Protein 9Q5E (pdb70)

Organism: Streptococcus gordonii (strain Challis / ATCC 35105 / BCRC 15272 / CH1 / DL1 / V288) (NCBI:txid467705)

Secondary structure (DSSP, 8-state):
-TTS-EEE--EEEEETT-EEEEEEEEE-TTS---EEEEE-STT-TT----SSTT-EEEESSTT-TTSS-SSS-EEEEEEEE--TT---STT-EEEEEEEEE-TT--BPPP---GGGBTTTEEEEEEE-GGGG--------EEES-TT---HHHHHHHHHHHHHH-TTS-TT-EEEE-TT--EEEE-TTS-EEEE-GGGTEEE---

Structure (mmCIF, N/CA/C/O backbone):
data_9Q5E
#
_entry.id   9Q5E
#
_cell.length_a   45.302
_cell.length_b   57.567
_cell.length_c   75.685
_cell.angle_alpha   90.000
_cell.angle_beta   90.000
_cell.angle_gamma   90.000
#
_symmetry.space_group_name_H-M   'P 21 21 21'
#
loop_
_entity.id
_entity.type
_entity.pdbx_description
1 polymer 'Streptococcal hemagglutinin'
2 branched 'N-acetyl-alpha-neuraminic acid-(2-3)-methyl beta-D-galactopyranoside'
3 non-polymer 'CALCIUM ION'
4 non-polymer 'SODIUM ION'
5 water water
#
loop_
_atom_site.group_PDB
_atom_site.id
_atom_site.type_symbol
_atom_site.label_atom_id
_atom_site.label_alt_id
_atom_site.label_comp_id
_atom_site.label_asym_id
_atom_site.label_entity_id
_atom_site.label_seq_id
_atom_site.pdbx_PDB_ins_code
_atom_site.Cartn_x
_atom_site.Cartn_y
_atom_site.Cartn_z
_atom_site.occupancy
_atom_site.B_iso_or_equiv
_atom_site.auth_seq_id
_atom_site.auth_comp_id
_atom_site.auth_asym_id
_atom_site.auth_atom_id
_atom_site.pdbx_PDB_model_num
ATOM 1 N N . ASP A 1 1 ? 9.04500 -3.08400 6.31900 1.000 49.66000 245 ASP A N 1
ATOM 2 C CA . ASP A 1 1 ? 9.42600 -3.51600 4.97800 1.000 47.53000 245 ASP A CA 1
ATOM 3 C C . ASP A 1 1 ? 9.83600 -4.98600 5.01300 1.000 47.34000 245 ASP A C 1
ATOM 4 O O . ASP A 1 1 ? 10.93200 -5.32000 5.46600 1.000 52.76000 245 ASP A O 1
ATOM 12 N N . THR A 1 2 ? 8.94400 -5.86500 4.54600 1.000 43.33000 246 THR A N 1
ATOM 13 C CA . THR A 1 2 ? 9.23100 -7.29600 4.50500 1.000 39.93000 246 THR A CA 1
ATOM 14 C C . THR A 1 2 ? 10.22200 -7.67000 3.40900 1.000 46.46000 246 THR A C 1
ATOM 15 O O . THR A 1 2 ? 10.66900 -8.82200 3.37100 1.000 43.45000 246 THR A O 1
ATOM 26 N N . GLU A 1 3 ? 10.57600 -6.73900 2.52800 1.000 40.83000 247 GLU A N 1
ATOM 27 C CA . GLU A 1 3 ? 11.70900 -6.93100 1.63700 1.000 28.68000 247 GLU A CA 1
ATOM 28 C C . GLU A 1 3 ? 13.01300 -6.49500 2.28700 1.000 20.96000 247 GLU A C 1
ATOM 29 O O . GLU A 1 3 ? 14.08400 -6.74000 1.72800 1.000 20.22000 247 GLU A O 1
ATOM 33 N N . ALA A 1 4 ? 12.94500 -5.85400 3.45100 1.000 21.76050 248 ALA A N 1
ATOM 34 C CA . ALA A 1 4 ? 14.13400 -5.55200 4.23000 1.000 20.45245 248 ALA A CA 1
ATOM 35 C C . ALA A 1 4 ? 14.39700 -6.69900 5.18600 1.000 18.80489 248 ALA A C 1
ATOM 36 O O . ALA A 1 4 ? 13.51500 -7.52500 5.44100 1.000 19.50234 248 ALA A O 1
ATOM 43 N N . PRO A 1 5 ? 15.60400 -6.79500 5.73100 1.000 18.78120 249 PRO A N 1
ATOM 44 C CA . PRO A 1 5 ? 15.86700 -7.85400 6.71000 1.000 17.31260 249 PRO A CA 1
ATOM 45 C C . PRO A 1 5 ? 14.95500 -7.73500 7.92200 1.000 17.11521 249 PRO A C 1
ATOM 46 O O . PRO A 1 5 ? 14.65400 -6.63500 8.40000 1.000 18.38115 249 PRO A O 1
ATOM 57 N N . GLN A 1 6 ? 14.52200 -8.89200 8.41200 1.000 15.17287 250 GLN A N 1
ATOM 58 C CA . GLN A 1 6 ? 13.62900 -8.99900 9.55600 1.000 15.27552 250 GLN A CA 1
ATOM 59 C C . GLN A 1 6 ? 14.42500 -9.44200 10.77100 1.000 14.05432 250 GLN A C 1
ATOM 60 O O . GLN A 1 6 ? 15.31100 -10.29300 10.66200 1.000 14.71229 250 GLN A O 1
ATOM 74 N N . VAL A 1 7 ? 14.08600 -8.88700 11.93000 1.000 14.03589 251 VAL A N 1
ATOM 75 C CA . VAL A 1 7 ? 14.87900 -9.05500 13.13800 1.000 12.19883 251 VAL A CA 1
ATOM 76 C C . VAL A 1 7 ? 14.00900 -9.62200 14.24700 1.000 13.09104 251 VAL A C 1
ATOM 77 O O . VAL A 1 7 ? 12.87200 -9.18300 14.44400 1.000 14.40699 251 VAL A O 1
ATOM 90 N N . LYS A 1 8 ? 14.56400 -10.57500 14.99400 1.000 13.64900 252 LYS A N 1
ATOM 91 C CA . LYS A 1 8 ? 13.97000 -11.09100 16.21900 1.000 16.00455 252 LYS A CA 1
ATOM 92 C C . LYS A 1 8 ? 14.97800 -10.85100 17.33200 1.000 14.08327 252 LYS A C 1
ATOM 93 O O . LYS A 1 8 ? 16.07800 -11.41300 17.30600 1.000 15.05444 252 LYS A O 1
ATOM 112 N N . SER A 1 9 ? 14.60900 -10.01200 18.29900 1.000 14.13591 253 SER A N 1
ATOM 113 C CA . SER A 1 9 ? 15.49100 -9.70900 19.42300 1.000 14.39909 253 SER A CA 1
ATOM 114 C C . SER A 1 9 ? 14.90800 -10.31000 20.69500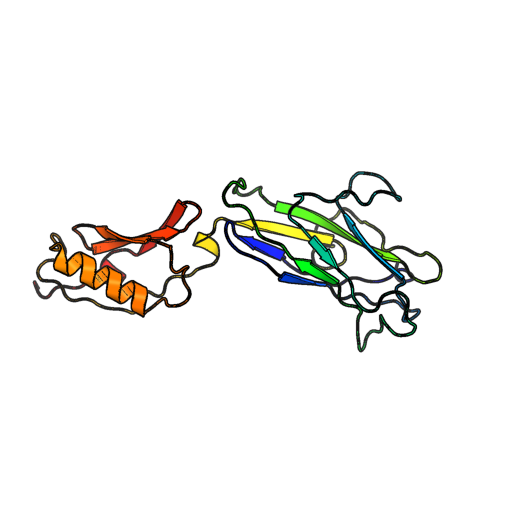 1.000 18.28903 253 SER A C 1
ATOM 115 O O . SER A 1 9 ? 14.65100 -11.51300 20.75100 1.000 21.56311 253 SER A O 1
ATOM 123 N N . GLY A 1 10 ? 14.68100 -9.50200 21.71700 1.000 14.40962 254 GLY A N 1
ATOM 124 C CA . GLY A 1 10 ? 14.18600 -10.04600 22.96200 1.000 15.67293 254 GLY A CA 1
ATOM 125 C C . GLY A 1 10 ? 14.09700 -8.96500 24.01000 1.000 15.43080 254 GLY A C 1
ATOM 126 O O . GLY A 1 10 ? 14.17900 -7.77800 23.70300 1.000 16.64936 254 GLY A O 1
ATOM 130 N N . ASP A 1 11 ? 13.93100 -9.40300 25.25800 1.000 16.34406 255 ASP A N 1
ATOM 131 C CA . ASP A 1 11 ? 13.82000 -8.53700 26.43000 1.000 16.74411 255 ASP A CA 1
ATOM 132 C C . ASP A 1 11 ? 15.19200 -8.54000 27.09000 1.000 15.95718 255 ASP A C 1
ATOM 133 O O . ASP A 1 11 ? 15.51400 -9.43900 27.86500 1.000 17.85214 255 ASP A O 1
ATOM 142 N N . TYR A 1 12 ? 16.01000 -7.53800 26.77800 1.000 14.24381 256 TYR A N 1
ATOM 143 C CA . TYR A 1 12 ? 17.43000 -7.58500 27.12000 1.000 14.97285 256 TYR A CA 1
ATOM 144 C C . TYR A 1 12 ? 17.68600 -6.89500 28.45800 1.000 14.33593 256 TYR A C 1
ATOM 145 O O . TYR A 1 12 ? 18.07500 -5.72700 28.54300 1.000 14.89389 256 TYR A O 1
ATOM 163 N N . VAL A 1 13 ? 17.48300 -7.65900 29.52400 1.000 14.92284 257 VAL A N 1
ATOM 164 C CA . VAL A 1 13 ? 17.69700 -7.18700 30.88600 1.000 14.64386 257 VAL A CA 1
ATOM 165 C C . VAL A 1 13 ? 19.16200 -7.37600 31.25300 1.000 14.27803 257 VAL A C 1
ATOM 166 O O . VAL A 1 13 ? 19.74600 -8.43500 31.00600 1.000 15.38606 257 VAL A O 1
ATOM 179 N N . VAL A 1 14 ? 19.75500 -6.34100 31.84100 1.000 13.56215 258 VAL A N 1
ATOM 180 C CA . VAL A 1 14 ? 21.15300 -6.34100 32.24000 1.000 13.84113 258 VAL A CA 1
ATOM 181 C C . VAL A 1 14 ? 21.22400 -5.79900 33.66300 1.000 13.67006 258 VAL A C 1
ATOM 182 O O . VAL A 1 14 ? 20.27900 -5.18900 34.17000 1.000 13.95957 258 VAL A O 1
ATOM 195 N N . TYR A 1 15 ? 22.36200 -6.02900 34.31500 1.000 13.89114 259 TYR A N 1
ATOM 196 C CA . TYR A 1 15 ? 22.47000 -5.80800 35.74900 1.000 14.26224 259 TYR A CA 1
ATOM 197 C C . TYR A 1 15 ? 23.79900 -5.15200 36.07600 1.000 14.39120 259 TYR A C 1
ATOM 198 O O . TYR A 1 15 ? 24.84500 -5.57100 35.57100 1.000 14.42805 259 TYR A O 1
ATOM 216 N N . ARG A 1 16 ? 23.75600 -4.14200 36.94600 1.000 15.58345 260 ARG A N 1
ATOM 217 C CA . ARG A 1 16 ? 24.98200 -3.47200 37.34600 1.000 15.77294 260 ARG A CA 1
ATOM 218 C C . ARG A 1 16 ? 25.99000 -4.47100 37.89200 1.000 15.55450 260 ARG A C 1
ATOM 219 O O . ARG A 1 16 ? 25.64600 -5.38400 38.65000 1.000 16.57830 260 ARG A O 1
ATOM 240 N N . GLY A 1 17 ? 27.25100 -4.27200 37.51500 1.000 15.67293 261 GLY A N 1
ATOM 241 C CA . GLY A 1 17 ? 28.32600 -5.12600 37.97400 1.000 16.06772 261 GLY A CA 1
ATOM 242 C C . GLY A 1 17 ? 28.41100 -6.46400 37.28700 1.000 15.44659 261 GLY A C 1
ATOM 243 O O . GLY A 1 17 ? 29.21200 -7.30600 37.70400 1.000 17.02836 261 GLY A O 1
ATOM 247 N N . GLU A 1 18 ? 27.61700 -6.68800 36.24700 1.000 15.66504 262 GLU A N 1
ATOM 248 C CA . GLU A 1 18 ? 27.54000 -7.98700 35.60300 1.000 15.85453 262 GLU A CA 1
ATOM 249 C C . GLU A 1 18 ? 27.71000 -7.84700 34.09700 1.000 15.33605 262 GLU A C 1
ATOM 250 O O . GLU A 1 18 ? 27.30000 -6.85000 33.49200 1.000 15.68346 262 GLU A O 1
ATOM 262 N N A SER A 1 19 ? 28.33700 -8.85100 33.49800 0.799 17.15995 263 SER A N 1
ATOM 263 N N B SER A 1 19 ? 28.31900 -8.86800 33.50200 0.201 15.94139 263 SER A N 1
ATOM 264 C CA A SER A 1 19 ? 28.37000 -8.94200 32.05000 0.799 16.26511 263 SER A CA 1
ATOM 265 C CA B SER A 1 19 ? 28.37800 -8.98800 32.05600 0.201 15.92823 263 SER A CA 1
ATOM 266 C C A SER A 1 19 ? 27.03500 -9.46900 31.53800 0.799 15.46501 263 SER A C 1
ATOM 267 C C B SER A 1 19 ? 27.04100 -9.49400 31.53200 0.201 15.82821 263 SER A C 1
ATOM 268 O O A SER A 1 19 ? 26.29500 -10.16100 32.24200 0.799 17.70739 263 SER A O 1
ATOM 269 O O B SER A 1 19 ? 26.30200 -10.19800 32.22800 0.201 16.62831 263 SER A O 1
ATOM 284 N N . PHE A 1 20 ? 26.73400 -9.13600 30.28900 1.000 15.44659 264 PHE A N 1
ATOM 285 C CA . PHE A 1 20 ? 25.53800 -9.62800 29.63500 1.000 14.43857 264 PHE A CA 1
ATOM 286 C C . PHE A 1 20 ? 25.88200 -10.03600 28.21600 1.000 14.08064 264 PHE A C 1
ATOM 287 O O . PHE A 1 20 ? 26.86100 -9.57300 27.62600 1.000 14.37278 264 PHE A O 1
ATOM 304 N N . GLU A 1 21 ? 25.05000 -10.91700 27.67600 1.000 14.42278 265 GLU A N 1
ATOM 305 C CA . GLU A 1 21 ? 25.19200 -11.35300 26.29600 1.000 14.33593 265 GLU A CA 1
ATOM 306 C C . GLU A 1 21 ? 23.84200 -11.84700 25.82000 1.000 13.81745 265 GLU A C 1
ATOM 307 O O . GLU A 1 21 ? 23.26000 -12.76000 26.42100 1.000 15.00180 265 GLU A O 1
ATOM 319 N N . TYR A 1 22 ? 23.36700 -11.25900 24.73300 1.000 13.57531 266 TYR A N 1
ATOM 320 C CA . TYR A 1 22 ? 22.15900 -11.68200 24.05900 1.000 13.56215 266 TYR A CA 1
ATOM 321 C C . TYR A 1 22 ? 22.46500 -11.79300 22.57700 1.000 13.04104 266 TYR A C 1
ATOM 322 O O . TYR A 1 22 ? 23.44300 -11.22800 22.08600 1.000 15.32815 266 TYR A O 1
ATOM 340 N N . TYR A 1 23 ? 21.61700 -12.53000 21.87000 1.000 13.29633 267 TYR A N 1
ATOM 341 C CA . TYR A 1 23 ? 21.70400 -12.65100 20.42500 1.000 14.91495 267 TYR A CA 1
ATOM 342 C C . TYR A 1 23 ? 20.37100 -12.26900 19.80800 1.000 16.64936 267 TYR A C 1
ATOM 343 O O . TYR A 1 23 ? 19.30600 -12.60700 20.33000 1.000 23.36596 267 TYR A O 1
ATOM 361 N N . ALA A 1 24 ? 20.43700 -11.52400 18.72000 1.000 13.11736 268 ALA A N 1
ATOM 362 C CA . ALA A 1 24 ? 19.28900 -11.27900 17.86300 1.000 13.28054 268 ALA A CA 1
ATOM 363 C C . ALA A 1 24 ? 19.46300 -12.09200 16.58700 1.000 13.80955 268 ALA A C 1
ATOM 364 O O . ALA A 1 24 ? 20.58500 -12.34400 16.15100 1.000 16.42829 268 ALA A O 1
ATOM 371 N N . GLU A 1 25 ? 18.34500 -12.51400 16.00600 1.000 13.67269 269 GLU A N 1
ATOM 372 C CA A GLU A 1 25 ? 18.33600 -13.30500 14.78500 0.453 12.98050 269 GLU A CA 1
ATOM 373 C CA B GLU A 1 25 ? 18.33100 -13.30700 14.78700 0.547 14.05958 269 GLU A CA 1
ATOM 374 C C . GLU A 1 25 ? 17.78200 -12.46700 13.64400 1.000 13.29107 269 GLU A C 1
ATOM 375 O O . GLU A 1 25 ? 16.76500 -11.78700 13.79800 1.000 15.24393 269 GLU A O 1
ATOM 397 N N . ILE A 1 26 ? 18.44000 -12.53800 12.49200 1.000 13.35950 270 ILE A N 1
ATOM 398 C CA . ILE A 1 26 ? 18.10500 -11.70500 11.34900 1.000 13.52531 270 ILE A CA 1
ATOM 399 C C . ILE A 1 26 ? 17.96600 -12.59500 10.12500 1.000 13.33318 270 ILE A C 1
ATOM 400 O O . ILE A 1 26 ? 18.83500 -13.43100 9.85600 1.000 13.02525 270 ILE A O 1
ATOM 416 N N . THR A 1 27 ? 16.88000 -12.40700 9.38500 1.000 13.29370 271 THR A N 1
ATOM 417 C CA . THR A 1 27 ? 16.65100 -13.11400 8.14000 1.000 14.23592 271 THR A CA 1
ATOM 418 C C . THR A 1 27 ? 16.33100 -12.11000 7.04600 1.000 14.58070 271 THR A C 1
ATOM 419 O O . THR A 1 27 ? 15.90500 -10.98700 7.31100 1.000 16.49935 271 THR A O 1
ATOM 430 N N . ASP A 1 28 ? 16.54500 -12.52400 5.80600 1.000 14.42541 272 ASP A N 1
ATOM 431 C CA . ASP A 1 28 ? 16.12500 -11.72000 4.67400 1.000 15.89138 272 ASP A CA 1
ATOM 432 C C . ASP A 1 28 ? 15.63700 -12.63700 3.56800 1.000 16.60199 272 ASP A C 1
ATOM 433 O O . ASP A 1 28 ? 16.13500 -13.75400 3.40100 1.000 16.04403 272 ASP A O 1
ATOM 442 N N . ASN A 1 29 ? 14.67200 -12.14100 2.78900 1.000 17.22575 273 ASN A N 1
ATOM 443 C CA . ASN A 1 29 ? 14.13700 -12.94600 1.69700 1.000 18.57854 273 ASN A CA 1
ATOM 444 C C . ASN A 1 29 ? 15.18800 -13.23900 0.63600 1.000 17.97321 273 ASN A C 1
ATOM 445 O O . ASN A 1 29 ? 15.04700 -14.22200 -0.09700 1.000 19.88133 273 ASN A O 1
ATOM 453 N N . SER A 1 30 ? 16.23400 -12.41200 0.53500 1.000 18.64171 274 SER A N 1
ATOM 454 C CA . SER A 1 30 ? 17.33700 -12.67800 -0.38000 1.000 20.10504 274 SER A CA 1
ATOM 455 C C . SER A 1 30 ? 18.29700 -13.72400 0.16200 1.000 18.60486 274 SER A C 1
ATOM 456 O O . SER A 1 30 ? 19.16500 -14.19700 -0.58300 1.000 19.66025 274 SER A O 1
ATOM 464 N N . GLY A 1 31 ? 18.15000 -14.08900 1.43400 1.000 16.75727 275 GLY A N 1
ATOM 465 C CA . GLY A 1 31 ? 19.06700 -14.97300 2.11200 1.000 16.07035 275 GLY A CA 1
ATOM 466 C C . GLY A 1 31 ? 20.35800 -14.33400 2.57000 1.000 17.40735 275 GLY A C 1
ATOM 467 O O . GLY A 1 31 ? 21.19900 -15.03500 3.14700 1.000 18.03637 275 GLY A O 1
ATOM 471 N N . GLN A 1 32 ? 20.54400 -13.03300 2.35200 1.000 18.67329 276 GLN A N 1
ATOM 472 C CA . GLN A 1 32 ? 21.82900 -12.40600 2.61200 1.000 19.27336 276 GLN A CA 1
ATOM 473 C C . GLN A 1 32 ? 21.66600 -11.06200 3.30600 1.000 18.64960 276 GLN A C 1
ATOM 474 O O . GLN A 1 32 ? 20.82000 -10.24900 2.92300 1.000 19.32600 276 GLN A O 1
ATOM 488 N N . VAL A 1 33 ? 22.50200 -10.83200 4.31700 1.000 18.71540 277 VAL A N 1
ATOM 489 C CA . VAL A 1 33 ? 22.58700 -9.55300 5.01000 1.000 18.37589 277 VAL A CA 1
ATOM 490 C C . VAL A 1 33 ? 24.03600 -9.09500 4.98000 1.000 19.66025 277 VAL A C 1
ATOM 491 O O . VAL A 1 3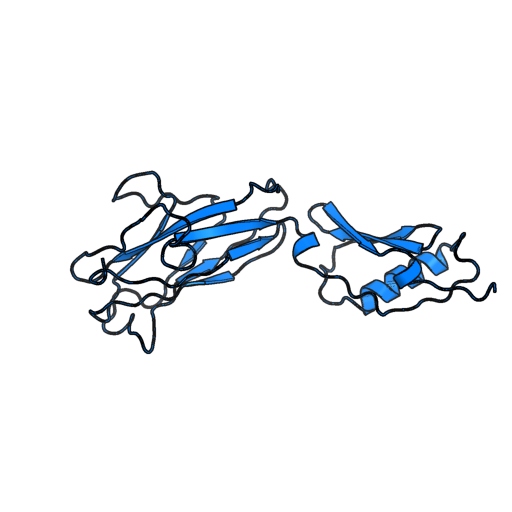3 ? 24.94600 -9.87300 5.29500 1.000 20.90251 277 VAL A O 1
ATOM 504 N N . ASN A 1 34 ? 24.25100 -7.84100 4.58900 1.000 20.90514 278 ASN A N 1
ATOM 505 C CA . ASN A 1 34 ? 25.59700 -7.31400 4.43100 1.000 23.15804 278 ASN A CA 1
ATOM 506 C C . ASN A 1 34 ? 26.07200 -6.46700 5.60000 1.000 23.36333 278 ASN A C 1
ATOM 507 O O . ASN A 1 34 ? 27.28300 -6.29700 5.75600 1.000 25.58201 278 ASN A O 1
ATOM 518 N N . ARG A 1 35 ? 25.16400 -5.92200 6.40700 1.000 22.75273 279 ARG A N 1
ATOM 519 C CA . ARG A 1 35 ? 25.53800 -4.96200 7.43200 1.000 22.21845 279 ARG A CA 1
ATOM 520 C C . ARG A 1 35 ? 24.46300 -4.97200 8.50200 1.000 20.23664 279 ARG A C 1
ATOM 521 O O . ARG A 1 35 ? 23.28200 -5.13000 8.19300 1.000 20.04188 279 ARG A O 1
ATOM 542 N N . VAL A 1 36 ? 24.88300 -4.81100 9.75300 1.000 17.76792 280 VAL A N 1
ATOM 543 C CA . VAL A 1 36 ? 23.97500 -4.68500 10.88700 1.000 15.90717 280 VAL A CA 1
ATOM 544 C C . VAL A 1 36 ? 24.48200 -3.55500 11.76800 1.000 17.49157 280 VAL A C 1
ATOM 545 O O . VAL A 1 36 ? 25.66000 -3.53500 12.14200 1.000 18.66803 280 VAL A O 1
ATOM 558 N N . VAL A 1 37 ? 23.59600 -2.61400 12.09100 1.000 16.35459 281 VAL A N 1
ATOM 559 C CA . VAL A 1 37 ? 23.86600 -1.51100 13.00200 1.000 16.10193 281 VAL A CA 1
ATOM 560 C C . VAL A 1 37 ? 22.84300 -1.56900 14.12500 1.000 14.74124 281 VAL A C 1
ATOM 561 O O . VAL A 1 37 ? 21.66400 -1.84900 13.88800 1.000 17.41788 281 VAL A O 1
ATOM 574 N N . ILE A 1 38 ? 23.29500 -1.32200 15.34700 1.000 14.15696 282 ILE A N 1
ATOM 575 C CA . ILE A 1 38 ? 22.40900 -1.14200 16.49100 1.000 12.84365 282 ILE A CA 1
ATOM 576 C C . ILE A 1 38 ? 22.56000 0.30000 16.94900 1.000 13.28054 282 ILE A C 1
ATOM 577 O O . ILE A 1 38 ? 23.68500 0.79200 17.10700 1.000 14.90705 282 ILE A O 1
ATOM 593 N N . ARG A 1 39 ? 21.43700 0.99300 17.12600 1.000 13.22790 283 ARG A N 1
ATOM 594 C CA . ARG A 1 39 ? 21.50700 2.43800 17.25700 1.000 13.83850 283 ARG A CA 1
ATOM 595 C C . ARG A 1 39 ? 20.36800 3.00300 18.08800 1.000 13.09631 283 ARG A C 1
ATOM 596 O O . ARG A 1 39 ? 19.29900 2.40400 18.22700 1.000 13.27001 283 ARG A O 1
ATOM 617 N N . ASN A 1 40 ? 20.62200 4.19700 18.61700 1.000 12.57256 284 ASN A N 1
ATOM 618 C CA . ASN A 1 40 ? 19.56400 5.02700 19.15600 1.000 14.05958 284 ASN A CA 1
ATOM 619 C C . ASN A 1 40 ? 18.67600 5.51600 18.00700 1.000 15.06496 284 ASN A C 1
ATOM 620 O O . ASN A 1 40 ? 19.10200 5.59800 16.85000 1.000 16.40723 284 ASN A O 1
ATOM 631 N N . VAL A 1 41 ? 17.43100 5.86600 18.33500 1.000 15.90191 285 VAL A N 1
ATOM 632 C CA . VAL A 1 41 ? 16.49500 6.29700 17.29800 1.000 16.97309 285 VAL A CA 1
ATOM 633 C C . VAL A 1 41 ? 16.94900 7.59400 16.63400 1.000 17.85214 285 VAL A C 1
ATOM 634 O O . VAL A 1 41 ? 16.73500 7.79800 15.43400 1.000 19.92871 285 VAL A O 1
ATOM 647 N N A GLU A 1 42 ? 17.57300 8.49300 17.38200 0.439 19.01281 286 GLU A N 1
ATOM 648 N N B GLU A 1 42 ? 17.56400 8.48600 17.40400 0.561 17.11521 286 GLU A N 1
ATOM 649 C CA A GLU A 1 42 ? 17.82200 9.82600 16.85200 0.439 21.72629 286 GLU A CA 1
ATOM 650 C CA B GLU A 1 42 ? 17.92700 9.79400 16.88600 0.561 18.99438 286 GLU A CA 1
ATOM 651 C C A GLU A 1 42 ? 19.10000 9.85700 16.01600 0.439 22.18161 286 GLU A C 1
ATOM 652 C C B GLU A 1 42 ? 19.04400 9.68100 15.85600 0.561 20.48930 286 GLU A C 1
ATOM 653 O O A GLU A 1 42 ? 20.09900 9.21600 16.35600 0.439 23.42912 286 GLU A O 1
ATOM 654 O O B GLU A 1 42 ? 19.85100 8.74700 15.87500 0.561 21.88947 286 GLU A O 1
ATOM 677 N N . GLY A 1 43 ? 19.07200 10.64000 14.93700 1.000 21.87104 287 GLY A N 1
ATOM 678 C CA . GLY A 1 43 ? 20.22800 10.77800 14.06700 1.000 27.60068 287 GLY A CA 1
ATOM 679 C C . GLY A 1 43 ? 20.00500 10.77900 12.57000 1.000 32.96448 287 GLY A C 1
ATOM 680 O O . GLY A 1 43 ? 20.77000 11.41100 11.83700 1.000 36.91232 287 GLY A O 1
ATOM 684 N N . GLY A 1 44 ? 18.99400 10.06900 12.08900 1.000 32.56706 288 GLY A N 1
ATOM 685 C CA . GLY A 1 44 ? 18.78000 9.97000 10.65700 1.000 33.44085 288 GLY A CA 1
ATOM 686 C C . GLY A 1 44 ? 19.44100 8.74400 10.05300 1.000 32.92763 288 GLY A C 1
ATOM 687 O O . GLY A 1 44 ? 20.13600 7.97000 10.71100 1.000 29.65619 288 GLY A O 1
ATOM 691 N N . ALA A 1 45 ? 19.24000 8.59100 8.74300 1.000 35.15421 289 ALA A N 1
ATOM 692 C CA . ALA A 1 45 ? 19.49700 7.30600 8.09900 1.000 34.19094 289 ALA A CA 1
ATOM 693 C C . ALA A 1 45 ? 20.94600 6.85200 8.24000 1.000 35.06473 289 ALA A C 1
ATOM 694 O O . ALA A 1 45 ? 21.20900 5.64700 8.31300 1.000 36.56491 289 ALA A O 1
ATOM 701 N N A ASN A 1 46 ? 21.89300 7.78600 8.29000 0.502 35.18843 290 ASN A N 1
ATOM 702 N N B ASN A 1 46 ? 21.89300 7.78700 8.28700 0.498 35.74376 290 ASN A N 1
ATOM 703 C CA A ASN A 1 46 ? 23.31100 7.44700 8.30800 0.502 35.55163 290 ASN A CA 1
ATOM 704 C CA B ASN A 1 46 ? 23.31000 7.44500 8.31100 0.498 36.59386 290 ASN A CA 1
ATOM 705 C C A ASN A 1 46 ? 23.87500 7.28700 9.71500 0.502 32.86710 290 ASN A C 1
ATOM 706 C C B ASN A 1 46 ? 23.86800 7.26500 9.71700 0.498 33.24609 290 ASN A C 1
ATOM 707 O O A ASN A 1 46 ? 25.04500 6.92000 9.86000 0.502 33.22767 290 ASN A O 1
ATOM 708 O O B ASN A 1 46 ? 25.02400 6.85400 9.86200 0.498 33.28031 290 ASN A O 1
ATOM 729 N N . SER A 1 47 ? 23.08000 7.53900 10.74900 1.000 29.36405 291 SER A N 1
ATOM 730 C CA . SER A 1 47 ? 23.60500 7.50300 12.10400 1.000 24.40556 291 SER A CA 1
ATOM 731 C C . SER A 1 47 ? 23.87500 6.08200 12.57900 1.000 22.60271 291 SER A C 1
ATOM 732 O O . SER A 1 47 ? 23.06900 5.16800 12.37300 1.000 23.53177 291 SER A O 1
ATOM 740 N N . THR A 1 48 ? 25.02200 5.90500 13.23600 1.000 21.42099 292 THR A N 1
ATOM 741 C CA . THR A 1 48 ? 25.31700 4.68400 13.97600 1.000 19.65236 292 THR A CA 1
ATOM 742 C C . THR A 1 48 ? 25.48200 4.96000 15.46800 1.000 18.02058 292 THR A C 1
ATOM 743 O O . THR A 1 48 ? 26.01100 4.11400 16.19400 1.000 17.86793 292 THR A O 1
ATOM 754 N N . TYR A 1 49 ? 25.05400 6.12900 15.94200 1.000 16.15457 293 TYR A N 1
ATOM 755 C CA . TYR A 1 49 ? 25.25300 6.46700 17.34300 1.000 15.70451 293 TYR A CA 1
ATOM 756 C C . TYR A 1 49 ? 24.44700 5.52400 18.22300 1.000 13.71217 293 TYR A C 1
ATOM 757 O O . TYR A 1 49 ? 23.24400 5.34500 18.01900 1.000 13.96220 293 TYR A O 1
ATOM 775 N N . LEU A 1 50 ? 25.11600 4.93900 19.21600 1.000 14.71229 294 LEU A N 1
ATOM 776 C CA . LEU A 1 50 ? 24.50200 4.02700 20.17100 1.000 13.76744 294 LEU A CA 1
ATOM 777 C C . LEU A 1 50 ? 25.03900 4.34700 21.55300 1.000 13.92799 294 LEU A C 1
ATOM 778 O O . LEU A 1 50 ? 26.25500 4.44500 21.74400 1.000 15.72557 294 LEU A O 1
ATOM 794 N N . SER A 1 51 ? 24.14100 4.49900 22.51000 1.000 13.79113 295 SER A N 1
ATOM 795 C CA . SER A 1 51 ? 24.51900 4.63500 23.90600 1.000 13.42003 295 SER A CA 1
ATOM 796 C C . SER A 1 51 ? 23.63400 3.72700 24.74300 1.000 12.27779 295 SER A C 1
ATOM 797 O O . SER A 1 51 ? 22.60200 3.24500 24.26600 1.000 14.23855 295 SER A O 1
ATOM 805 N N . PRO A 1 52 ? 24.01100 3.45600 26.00500 1.000 13.70691 296 PRO A N 1
ATOM 806 C CA . PRO A 1 52 ? 25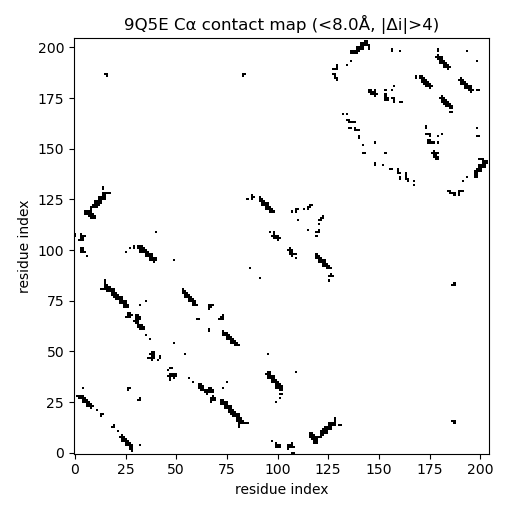.27300 3.77800 26.68000 1.000 14.23855 296 PRO A CA 1
ATOM 807 C C . PRO A 1 52 ? 26.45500 3.19200 25.94800 1.000 14.40699 296 PRO A C 1
ATOM 808 O O . PRO A 1 52 ? 26.34200 2.21000 25.21200 1.000 14.90179 296 PRO A O 1
ATOM 819 N N . ASN A 1 53 ? 27.62100 3.79500 26.13800 1.000 14.39383 297 ASN A N 1
ATOM 820 C CA . ASN A 1 53 ? 28.78700 3.39600 25.36700 1.000 16.47040 297 ASN A CA 1
ATOM 821 C C . ASN A 1 53 ? 29.25700 1.99000 25.70300 1.000 17.17048 297 ASN A C 1
ATOM 822 O O . ASN A 1 53 ? 30.01900 1.41500 24.92200 1.000 19.44444 297 ASN A O 1
ATOM 833 N N . TRP A 1 54 ? 28.79800 1.41000 26.81100 1.000 14.03589 298 TRP A N 1
ATOM 834 C CA . TRP A 1 54 ? 29.19800 0.06000 27.18000 1.000 14.37278 298 TRP A CA 1
ATOM 835 C C . TRP A 1 54 ? 28.38700 -1.01200 26.46300 1.000 15.16234 298 TRP A C 1
ATOM 836 O O . TRP A 1 54 ? 28.70900 -2.19800 26.59400 1.000 15.37290 298 TRP A O 1
ATOM 857 N N . VAL A 1 55 ? 27.37900 -0.63500 25.68000 1.000 13.85956 299 VAL A N 1
ATOM 858 C CA . VAL A 1 55 ? 26.66600 -1.60500 24.85300 1.000 14.13327 299 VAL A CA 1
ATOM 859 C C . VAL A 1 55 ? 27.48800 -1.88000 23.60200 1.000 13.85166 299 VAL A C 1
ATOM 860 O O . VAL A 1 55 ? 27.72100 -0.97900 22.78700 1.000 15.70715 299 VAL A O 1
ATOM 873 N N . LYS A 1 56 ? 27.92100 -3.12100 23.44500 1.000 13.62269 300 LYS A N 1
ATOM 874 C CA . LYS A 1 56 ? 28.70300 -3.54000 22.29700 1.000 13.52267 300 LYS A CA 1
ATOM 875 C C . LYS A 1 56 ? 27.90400 -4.52800 21.45900 1.000 13.20948 300 LYS A C 1
ATOM 876 O O . LYS A 1 56 ? 26.94100 -5.14300 21.92900 1.000 13.53847 300 LYS A O 1
ATOM 895 N N . TYR A 1 57 ? 28.33700 -4.71100 20.21600 1.000 13.99905 301 TYR A N 1
ATOM 896 C CA . TYR A 1 57 ? 27.70900 -5.71900 19.37600 1.000 14.08327 301 TYR A CA 1
ATOM 897 C C . TYR A 1 57 ? 28.64700 -6.12200 18.25200 1.000 14.28592 301 TYR A C 1
ATOM 898 O O . TYR A 1 57 ? 29.58600 -5.40300 17.90000 1.000 16.48092 301 TYR A O 1
ATOM 916 N N . SER A 1 58 ? 28.37000 -7.29100 17.69400 1.000 15.40448 302 SER A N 1
ATOM 917 C CA . SER A 1 58 ? 29.17100 -7.82700 16.61100 1.000 15.59397 302 SER A CA 1
ATOM 918 C C . SER A 1 58 ? 28.31900 -8.82800 15.85300 1.000 16.63621 302 SER A C 1
ATOM 919 O O . SER A 1 58 ? 27.42900 -9.46000 16.42700 1.000 15.96770 302 SER A O 1
ATOM 927 N N . THR A 1 59 ? 28.60500 -8.97600 14.56100 1.000 18.47853 303 THR A N 1
ATOM 928 C CA . THR A 1 59 ? 27.88800 -9.91700 13.71000 1.000 20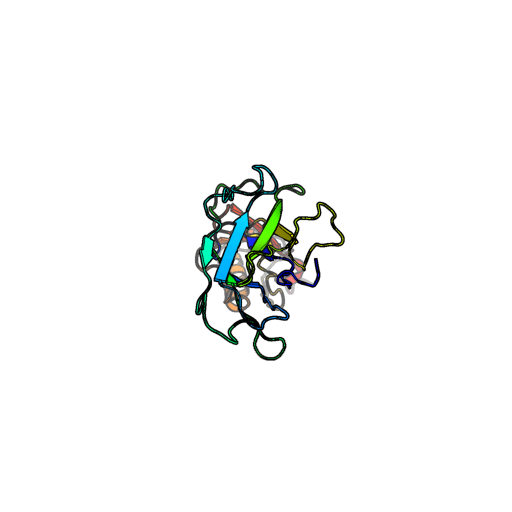.35244 303 THR A CA 1
ATOM 929 C C . THR A 1 59 ? 28.89900 -10.68400 12.87700 1.000 24.06604 303 THR A C 1
ATOM 930 O O . THR A 1 59 ? 29.60400 -10.09300 12.05700 1.000 26.18998 303 THR A O 1
ATOM 941 N N . GLU A 1 60 ? 28.97200 -11.98800 13.09600 1.000 23.22000 304 GLU A N 1
ATOM 942 C CA . GLU A 1 60 ? 29.87100 -12.81700 12.31600 1.000 37.69000 304 GLU A CA 1
ATOM 943 C C . GLU A 1 60 ? 29.20400 -13.21400 11.00600 1.000 27.77000 304 GLU A C 1
ATOM 944 O O . GLU A 1 60 ? 27.97700 -13.23000 10.88400 1.000 25.22000 304 GLU A O 1
ATOM 956 N N . ASN A 1 61 ? 30.03500 -13.51100 10.00900 1.000 26.04523 305 ASN A N 1
ATOM 957 C CA . ASN A 1 61 ? 29.57200 -14.09800 8.75400 1.000 24.67138 305 ASN A CA 1
ATOM 958 C C . ASN A 1 61 ? 28.76400 -13.10900 7.91700 1.000 25.71361 305 ASN A C 1
ATOM 959 O O . ASN A 1 61 ? 27.85900 -13.50400 7.18200 1.000 25.42936 305 ASN A O 1
ATOM 970 N N . LEU A 1 62 ? 29.08200 -11.82000 8.01600 1.000 26.67688 306 LEU A N 1
ATOM 971 C CA . LEU A 1 62 ? 28.39500 -10.81800 7.21500 1.000 25.36883 306 LEU A CA 1
ATOM 972 C C . LEU A 1 62 ? 28.77200 -10.93600 5.74000 1.000 26.75058 306 LEU A C 1
ATOM 973 O O . LEU A 1 62 ? 29.88100 -11.34600 5.38300 1.000 27.33749 306 LEU A O 1
ATOM 989 N N . GLY A 1 63 ? 27.82600 -10.56200 4.88200 1.000 27.46119 307 GLY A N 1
ATOM 990 C CA . GLY A 1 63 ? 28.10100 -10.39800 3.46700 1.000 29.34299 307 GLY A CA 1
ATOM 991 C C . GLY A 1 63 ? 28.33300 -11.67000 2.68700 1.000 28.81135 307 GLY A C 1
ATOM 992 O O . GLY A 1 63 ? 29.02500 -11.63200 1.66900 1.000 31.00898 307 GLY A O 1
ATOM 996 N N . ARG A 1 64 ? 27.77200 -12.79400 3.13000 1.000 27.32696 308 ARG A N 1
ATOM 997 C CA . ARG A 1 64 ? 27.91200 -14.07000 2.45300 1.000 30.11677 308 ARG A CA 1
ATOM 998 C C . ARG A 1 64 ? 26.54300 -14.55200 1.99200 1.000 28.70344 308 ARG A C 1
ATOM 999 O O . ARG A 1 64 ? 25.56700 -14.42700 2.74100 1.000 28.63501 308 ARG A O 1
ATOM 1020 N N . PRO A 1 65 ? 26.42700 -15.09400 0.77900 1.000 28.84293 309 PRO A N 1
ATOM 1021 C CA . PRO A 1 65 ? 25.14000 -15.65900 0.36100 1.000 28.45868 309 PRO A CA 1
ATOM 1022 C C . PRO A 1 65 ? 24.64800 -16.68800 1.36700 1.000 27.23484 309 PRO A C 1
ATOM 1023 O O . PRO A 1 65 ? 25.42900 -17.45800 1.93400 1.000 27.06640 309 PRO A O 1
ATOM 1034 N N . GLY A 1 66 ? 23.33700 -16.69400 1.58800 1.000 24.32660 310 GLY A N 1
ATOM 1035 C CA . GLY A 1 66 ? 22.74600 -17.65900 2.48800 1.000 23.22384 310 GLY A CA 1
ATOM 1036 C C . GLY A 1 66 ? 23.09300 -17.48600 3.95100 1.000 21.19728 310 GLY A C 1
ATOM 1037 O O . GLY A 1 66 ? 22.87300 -18.41200 4.73900 1.000 22.88169 310 GLY A O 1
ATOM 1041 N N . ASN A 1 67 ? 23.61400 -16.32400 4.35400 1.000 19.83396 311 ASN A N 1
ATOM 1042 C CA . ASN A 1 67 ? 23.96700 -16.12800 5.75600 1.000 18.32325 311 ASN A CA 1
ATOM 1043 C C . ASN A 1 67 ? 22.77700 -15.72100 6.61600 1.000 17.72055 311 ASN A C 1
ATOM 1044 O O . ASN A 1 67 ? 22.92600 -15.58700 7.83900 1.000 18.29167 311 ASN A O 1
ATOM 1055 N N . ALA A 1 68 ? 21.60200 -15.53000 6.02300 1.000 16.82833 312 ALA A N 1
ATOM 1056 C CA . ALA A 1 68 ? 20.47000 -14.96200 6.74200 1.000 15.53607 312 ALA A CA 1
ATOM 1057 C C . ALA A 1 68 ? 19.17200 -15.61300 6.26800 1.000 16.01245 312 ALA A C 1
ATOM 1058 O O . ALA A 1 68 ? 18.23900 -14.96000 5.81500 1.000 17.34418 312 ALA A O 1
ATOM 1065 N N . THR A 1 69 ? 19.10300 -16.93100 6.38500 1.000 19.64183 313 THR A N 1
ATOM 1066 C CA . THR A 1 69 ? 17.92900 -17.67700 5.96400 1.000 19.08387 313 THR A CA 1
ATOM 1067 C C . THR A 1 69 ? 17.05000 -18.01800 7.16100 1.000 18.16534 313 THR A C 1
ATOM 1068 O O . THR A 1 69 ? 17.47900 -17.97600 8.31400 1.000 17.79424 313 THR A O 1
ATOM 1079 N N . VAL A 1 70 ? 15.79700 -18.35600 6.86100 1.000 20.03661 314 VAL A N 1
ATOM 1080 C CA . VAL A 1 70 ? 14.86500 -18.76000 7.90900 1.000 20.96830 314 VAL A CA 1
ATOM 1081 C C . VAL A 1 70 ? 15.42600 -19.92700 8.70900 1.000 18.77067 314 VAL A C 1
ATOM 1082 O O . VAL A 1 70 ? 15.34100 -19.95000 9.94400 1.000 20.92883 314 VAL A O 1
ATOM 1095 N N A GLN A 1 71 ? 15.99800 -20.92000 8.02200 0.478 17.26523 31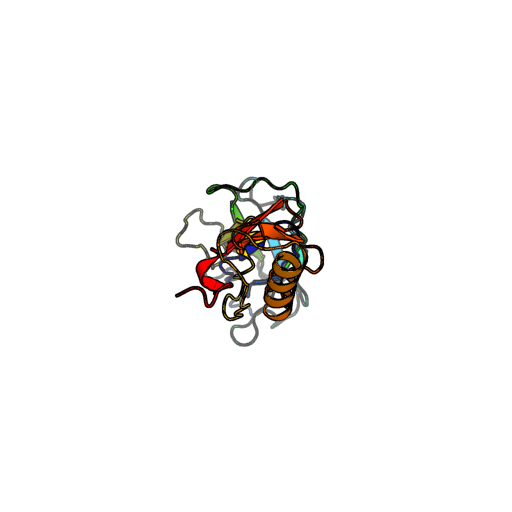5 GLN A N 1
ATOM 1096 N N B GLN A 1 71 ? 16.00900 -20.91400 8.02700 0.522 17.98110 315 GLN A N 1
ATOM 1097 C CA A GLN A 1 71 ? 16.50000 -22.10100 8.71300 0.478 17.87583 315 GLN A CA 1
ATOM 1098 C CA B GLN A 1 71 ? 16.49300 -22.10100 8.71900 0.522 19.43654 315 GLN A CA 1
ATOM 1099 C C A GLN A 1 71 ? 17.77300 -21.81800 9.49700 0.478 17.11784 315 GLN A C 1
ATOM 1100 C C B GLN A 1 71 ? 17.82400 -21.88000 9.42900 0.522 18.09164 315 GLN A C 1
ATOM 1101 O O A GLN A 1 71 ? 18.04400 -22.50700 10.48300 0.478 16.81517 315 GLN A O 1
ATOM 1102 O O B GLN A 1 71 ? 18.19500 -22.69600 10.27700 0.522 19.19441 315 GLN A O 1
ATOM 1129 N N . ASN A 1 72 ? 18.54700 -20.80800 9.10800 1.000 16.63884 316 ASN A N 1
ATOM 1130 C CA . ASN A 1 72 ? 19.80400 -20.48700 9.78300 1.000 15.29131 316 ASN A CA 1
ATOM 1131 C C . ASN A 1 72 ? 19.97900 -18.98000 9.79200 1.000 15.31499 316 ASN A C 1
ATOM 1132 O O . ASN A 1 72 ? 20.77500 -18.41700 9.03000 1.000 16.28616 316 ASN A O 1
ATOM 1143 N N . PRO A 1 73 ? 19.26200 -18.28700 10.67000 1.000 14.27540 317 PRO A N 1
ATOM 1144 C CA . PRO A 1 73 ? 19.32900 -16.82600 10.67900 1.000 14.93863 317 PRO A CA 1
ATOM 1145 C C . PRO A 1 73 ? 20.72500 -16.31900 10.99500 1.000 14.43068 317 PRO A C 1
ATOM 1146 O O . PRO A 1 73 ? 21.51300 -16.96500 11.69000 1.000 15.91243 317 PRO A O 1
ATOM 1157 N N . LEU A 1 74 ? 21.01800 -15.13400 10.47400 1.000 13.85166 318 LEU A N 1
ATOM 1158 C CA . LEU A 1 74 ? 22.18500 -14.39400 10.92000 1.000 14.28066 318 LEU A CA 1
ATOM 1159 C C . LEU A 1 74 ? 21.99900 -14.04200 12.38500 1.000 14.28592 318 LEU A C 1
ATOM 1160 O O . LEU A 1 74 ? 20.89400 -13.72100 12.82200 1.000 16.23879 318 LEU A O 1
ATOM 1176 N N . ARG A 1 75 ? 23.07400 -14.09500 13.15300 1.000 15.57555 319 ARG A N 1
ATOM 1177 C CA . ARG A 1 75 ? 22.99400 -13.78500 14.57300 1.000 17.02573 319 ARG A CA 1
ATOM 1178 C C . ARG A 1 75 ? 23.91000 -12.62300 14.92000 1.000 15.87032 319 ARG A C 1
ATOM 1179 O O . ARG A 1 75 ? 25.06800 -12.57700 14.48900 1.000 18.65224 319 ARG A O 1
ATOM 1200 N N . THR A 1 76 ? 23.37500 -11.67500 15.67400 1.000 15.15971 320 THR A N 1
ATOM 1201 C CA . THR A 1 76 ? 24.13000 -10.52600 16.15100 1.000 14.59386 320 THR A CA 1
ATOM 1202 C C . THR A 1 76 ? 24.26400 -10.63000 17.66100 1.000 13.94641 320 THR A C 1
ATOM 1203 O O . THR A 1 76 ? 23.26400 -10.75300 18.37100 1.000 14.25960 320 THR A O 1
ATOM 1214 N N . ARG A 1 77 ? 25.50000 -10.59100 18.13300 1.000 13.67006 321 ARG A N 1
ATOM 1215 C CA . ARG A 1 77 ? 25.79400 -10.61000 19.55600 1.000 12.77258 321 ARG A CA 1
ATOM 1216 C C . ARG A 1 77 ? 25.67100 -9.20400 20.12100 1.000 13.38582 321 ARG A C 1
ATOM 1217 O O . ARG A 1 77 ? 26.22600 -8.25900 19.56400 1.000 14.66492 321 ARG A O 1
ATOM 1238 N N . ILE A 1 78 ? 24.93500 -9.07100 21.21900 1.000 13.39108 322 ILE A N 1
ATOM 1239 C CA . ILE A 1 78 ? 24.76200 -7.81100 21.93000 1.000 13.89903 322 ILE A CA 1
ATOM 1240 C C . ILE A 1 78 ? 25.26200 -8.05800 23.34100 1.000 14.46226 322 ILE A C 1
ATOM 1241 O O . ILE A 1 78 ? 24.72600 -8.92000 24.04600 1.000 14.76230 322 ILE A O 1
ATOM 1257 N N . PHE A 1 79 ? 26.31600 -7.35100 23.73500 1.000 13.34897 323 PHE A N 1
ATOM 1258 C CA . PHE A 1 79 ? 27.04000 -7.74300 24.93000 1.000 13.50425 323 PHE A CA 1
ATOM 1259 C C . PHE A 1 79 ? 27.69000 -6.53300 25.57600 1.000 13.11473 323 PHE A C 1
ATOM 1260 O O . PHE A 1 79 ? 27.78900 -5.44900 24.99000 1.000 14.16486 323 PHE A O 1
ATOM 1277 N N . GLY A 1 80 ? 28.14500 -6.73800 26.80300 1.000 13.01209 324 GLY A N 1
ATOM 1278 C CA . GLY A 1 80 ? 28.88900 -5.70500 27.48000 1.000 14.39909 324 GLY A CA 1
ATOM 1279 C C . GLY A 1 80 ? 29.01200 -6.00800 28.95800 1.000 14.67808 324 GLY A C 1
ATOM 1280 O O . GLY A 1 80 ? 28.60700 -7.07000 29.43700 1.000 15.32815 324 GLY A O 1
ATOM 1284 N N . GLU A 1 81 ? 29.58300 -5.03500 29.66200 1.000 14.72019 325 GLU A N 1
ATOM 1285 C CA . GLU A 1 81 ? 29.74000 -5.06000 31.10800 1.000 16.33880 325 GLU A CA 1
ATOM 1286 C C . GLU A 1 81 ? 29.05600 -3.81400 31.64900 1.000 15.68609 325 GLU A C 1
ATOM 1287 O O . GLU A 1 81 ? 29.38100 -2.69800 31.23200 1.000 16.74938 325 GLU A O 1
ATOM 1299 N N . VAL A 1 82 ? 28.09200 -3.99800 32.54300 1.000 14.44647 326 VAL A N 1
ATOM 1300 C CA . VAL A 1 82 ? 27.35900 -2.85600 33.08700 1.000 14.36488 326 VAL A CA 1
ATOM 1301 C C . VAL A 1 82 ? 28.15100 -2.24800 34.23800 1.000 14.59912 326 VAL A C 1
ATOM 1302 O O . VAL A 1 82 ? 28.43600 -2.95000 35.21600 1.000 14.80967 326 VAL A O 1
ATOM 1315 N N . PRO A 1 83 ? 28.50200 -0.96200 34.18900 1.000 16.17036 327 PRO A N 1
ATOM 1316 C CA . PRO A 1 83 ? 29.25700 -0.36800 35.29800 1.000 17.46525 327 PRO A CA 1
ATOM 1317 C C . PRO A 1 83 ? 28.45500 -0.34300 36.59000 1.000 16.39670 327 PRO A C 1
ATOM 1318 O O . PRO A 1 83 ? 27.22200 -0.33600 36.59400 1.000 18.79962 327 PRO A O 1
ATOM 1329 N N . LEU A 1 84 ? 29.19000 -0.30300 37.70700 1.000 18.36010 328 LEU A N 1
ATOM 1330 C CA . LEU A 1 84 ? 28.57000 -0.20900 39.02300 1.000 20.17874 328 LEU A CA 1
ATOM 1331 C C . LEU A 1 84 ? 27.89400 1.13700 39.25600 1.000 23.38175 328 LEU A C 1
ATOM 1332 O O . LEU A 1 84 ? 27.01900 1.23500 40.12500 1.000 26.61898 328 LEU A O 1
ATOM 1348 N N . ASN A 1 85 ? 28.28800 2.17100 38.51800 1.000 23.16857 329 ASN A N 1
ATOM 1349 C CA . ASN A 1 85 ? 27.80400 3.52800 38.73600 1.000 25.07932 329 ASN A CA 1
ATOM 1350 C C . ASN A 1 85 ? 26.61900 3.89500 37.85100 1.000 21.69997 329 ASN A C 1
ATOM 1351 O O . ASN A 1 85 ? 26.26100 5.07400 37.77900 1.000 23.61336 329 ASN A O 1
ATOM 1362 N N . GLU A 1 86 ? 26.00800 2.92900 37.17100 1.000 20.09978 330 GLU A N 1
ATOM 1363 C CA . GLU A 1 86 ? 24.80900 3.22500 36.40200 1.000 20.42350 330 GLU A CA 1
ATOM 1364 C C . GLU A 1 86 ? 23.67000 3.61400 37.33600 1.000 21.71839 330 GLU A C 1
ATOM 1365 O O . GLU A 1 86 ? 23.53900 3.08700 38.44400 1.000 23.23173 330 GLU A O 1
ATOM 1377 N N . ILE A 1 87 ? 22.83300 4.53800 36.87700 1.000 24.26607 331 ILE A N 1
ATOM 1378 C CA . ILE A 1 87 ? 21.61700 4.86800 37.60700 1.000 24.35818 331 ILE A CA 1
ATOM 1379 C C . ILE A 1 87 ? 20.56400 3.80600 37.32600 1.000 23.33701 331 ILE A C 1
ATOM 1380 O O . ILE A 1 87 ? 20.34600 3.40900 36.17300 1.000 23.78706 331 ILE A O 1
ATOM 1396 N N . VAL A 1 88 ? 19.90100 3.35500 38.38100 1.000 23.63968 332 VAL A N 1
ATOM 1397 C CA . VAL A 1 88 ? 18.86200 2.34100 38.30200 1.000 23.84233 332 VAL A CA 1
ATOM 1398 C C . VAL A 1 88 ? 17.60100 2.91800 38.91900 1.000 25.36883 332 VAL A C 1
ATOM 1399 O O . VAL A 1 88 ? 17.61000 3.36800 40.07100 1.000 27.73227 332 VAL A O 1
ATOM 1412 N N . ASN A 1 89 ? 16.53100 2.93100 38.13800 1.000 24.72000 333 ASN A N 1
ATOM 1413 C CA . ASN A 1 89 ? 15.20000 3.30300 38.59500 1.000 28.74000 333 ASN A CA 1
ATOM 1414 C C . ASN A 1 89 ? 14.22600 2.70500 37.58500 1.000 25.66000 333 ASN A C 1
ATOM 1415 O O . ASN A 1 89 ? 14.63200 2.03000 36.63300 1.000 24.31000 333 ASN A O 1
ATOM 1426 N N . GLU A 1 90 ? 12.93400 2.97000 37.77700 1.000 30.10000 334 GLU A N 1
ATOM 1427 C CA . GLU A 1 90 ? 11.94500 2.41100 36.86300 1.000 36.29000 334 GLU A CA 1
ATOM 1428 C C . GLU A 1 90 ? 12.12100 2.90800 35.43400 1.000 41.04000 334 GLU A C 1
ATOM 1429 O O . GLU A 1 90 ? 11.55800 2.30500 34.51200 1.000 42.78000 334 GLU A O 1
ATOM 1433 N N . LYS A 1 91 ? 12.88700 3.97700 35.22400 1.000 39.16000 335 LYS A N 1
ATOM 1434 C CA . LYS A 1 91 ? 13.09300 4.53100 33.89500 1.000 48.02000 335 LYS A CA 1
ATOM 1435 C C . LYS A 1 91 ? 14.46100 4.20100 33.31100 1.000 23.79000 335 LYS A C 1
ATOM 1436 O O . LYS A 1 91 ? 14.77500 4.68400 32.22000 1.000 18.62000 335 LYS A O 1
ATOM 1440 N N . SER A 1 92 ? 15.27500 3.38800 33.99900 1.000 22.20003 336 SER A N 1
ATOM 1441 C CA . SER A 1 92 ? 16.63300 3.06000 33.54900 1.000 22.04212 336 SER A CA 1
ATOM 1442 C C . SER A 1 92 ? 16.61700 1.97200 32.47000 1.000 20.04977 336 SER A C 1
ATOM 1443 O O . SER A 1 92 ? 17.24300 0.91800 32.57700 1.000 21.06568 336 SER A O 1
ATOM 1451 N N . TYR A 1 93 ? 15.88400 2.26800 31.40800 1.000 18.64171 337 TYR A N 1
ATOM 1452 C CA . TYR A 1 93 ? 15.88700 1.45300 30.21200 1.000 19.37338 337 TYR A CA 1
ATOM 1453 C C . TYR A 1 93 ? 16.19200 2.32900 29.00800 1.000 16.87308 337 TYR A C 1
ATOM 1454 O O . TYR A 1 93 ? 16.13900 3.56600 29.06600 1.000 15.78084 337 TYR A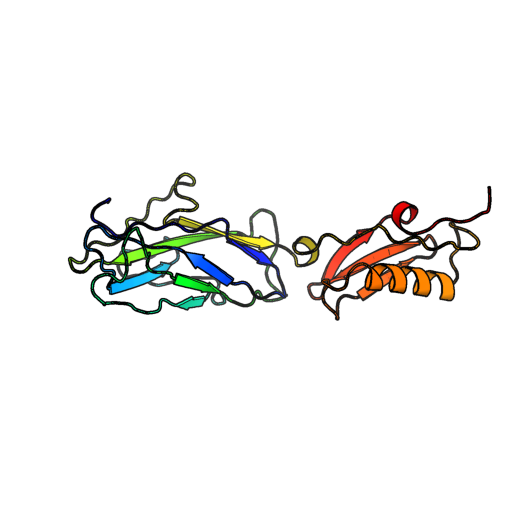 O 1
ATOM 1472 N N . TYR A 1 94 ? 16.58000 1.65400 27.93500 1.000 13.90956 338 TYR A N 1
ATOM 1473 C CA . TYR A 1 94 ? 17.08700 2.28900 26.73100 1.000 13.33055 338 TYR A CA 1
ATOM 1474 C C . TYR A 1 94 ? 16.52100 1.51500 25.55900 1.000 14.69387 338 TYR A C 1
ATOM 1475 O O . TYR A 1 94 ? 16.79800 0.32300 25.40600 1.000 14.04642 338 TYR A O 1
ATOM 1493 N N . THR A 1 95 ? 15.70700 2.18300 24.76100 1.000 13.25422 339 THR A N 1
ATOM 1494 C CA . THR A 1 95 ? 15.07100 1.56400 23.61600 1.000 12.83312 339 THR A CA 1
ATOM 1495 C C . THR A 1 95 ? 15.96400 1.77300 22.40800 1.000 13.02261 339 THR A C 1
ATOM 1496 O O . THR A 1 95 ? 16.34200 2.90400 22.09700 1.000 13.83061 339 THR A O 1
ATOM 1507 N N . ARG A 1 96 ? 16.29800 0.68300 21.73200 1.000 12.11987 340 ARG A N 1
ATOM 1508 C CA . ARG A 1 96 ? 17.26900 0.71600 20.65300 1.000 13.14894 340 ARG A CA 1
ATOM 1509 C C . ARG A 1 96 ? 16.73800 -0.05300 19.45500 1.000 13.35950 340 ARG A C 1
ATOM 1510 O O . ARG A 1 96 ? 15.75900 -0.79600 19.54600 1.000 13.63058 340 ARG A O 1
ATOM 1531 N N . TYR A 1 97 ? 17.40100 0.14000 18.32100 1.000 13.05420 341 TYR A N 1
ATOM 1532 C CA . TYR A 1 97 ? 16.94800 -0.39500 17.04900 1.000 13.42003 341 TYR A CA 1
ATOM 1533 C C . TYR A 1 97 ? 18.07300 -1.14700 16.36000 1.000 13.12526 341 TYR A C 1
ATOM 1534 O O . TYR A 1 97 ? 19.22400 -0.70000 16.34700 1.000 14.98864 341 TYR A O 1
ATOM 1552 N N . ILE A 1 98 ? 17.72100 -2.29100 15.79000 1.000 12.64362 342 ILE A N 1
ATOM 1553 C CA . ILE A 1 98 ? 18.63000 -3.10500 15.00000 1.000 12.14093 342 ILE A CA 1
ATOM 1554 C C . ILE A 1 98 ? 18.27400 -2.87800 13.54000 1.000 14.23592 342 ILE A C 1
ATOM 1555 O O . ILE A 1 98 ? 17.14300 -3.14800 13.12500 1.000 15.49923 342 ILE A O 1
ATOM 1571 N N . VAL A 1 99 ? 19.22000 -2.36000 12.77000 1.000 15.24393 343 VAL A N 1
ATOM 1572 C CA . VAL A 1 99 ? 19.01100 -2.07600 11.36000 1.000 15.38079 343 VAL A CA 1
ATOM 1573 C C . VAL A 1 99 ? 19.96700 -2.95600 10.57600 1.000 14.76756 343 VAL A C 1
ATOM 1574 O O . VAL A 1 99 ? 21.18000 -2.92100 10.80500 1.000 17.13363 343 VAL A O 1
ATOM 1587 N N . ALA A 1 100 ? 19.42400 -3.76000 9.67100 1.000 15.33605 344 ALA A N 1
ATOM 1588 C CA . ALA A 1 100 ? 20.22300 -4.61700 8.81500 1.000 16.59146 344 ALA A CA 1
ATOM 1589 C C . ALA A 1 100 ? 19.92600 -4.28700 7.36300 1.000 17.72581 344 ALA A C 1
ATOM 1590 O O . ALA A 1 100 ? 18.82300 -3.84700 7.02200 1.000 18.29167 344 ALA A O 1
ATOM 1597 N N . TRP A 1 101 ? 20.92700 -4.49500 6.51300 1.000 18.01005 345 TRP A N 1
ATOM 1598 C CA . TRP A 1 101 ? 20.84300 -4.16100 5.10200 1.000 19.11282 345 TRP A CA 1
ATOM 1599 C C . TRP A 1 101 ? 21.01700 -5.42200 4.27300 1.000 20.18400 345 TRP A C 1
ATOM 1600 O O . TRP A 1 101 ? 21.91200 -6.22900 4.54400 1.000 21.47100 345 TRP A O 1
ATOM 1621 N N . ASP A 1 102 ? 20.18100 -5.57100 3.24300 1.000 21.37098 346 ASP A N 1
ATOM 1622 C CA . ASP A 1 102 ? 20.30900 -6.66900 2.29300 1.000 23.34490 346 ASP A CA 1
ATOM 1623 C C . ASP A 1 102 ? 21.14300 -6.20600 1.10100 1.000 24.76350 346 ASP A C 1
ATOM 1624 O O . ASP A 1 102 ? 21.56700 -5.04400 1.05700 1.000 26.64793 346 ASP A O 1
ATOM 1633 N N . PRO A 1 103 ? 21.41800 -7.07500 0.12600 1.000 25.46358 347 PRO A N 1
ATOM 1634 C CA . PRO A 1 103 ? 22.28200 -6.66200 -0.99600 1.000 28.60606 347 PRO A CA 1
ATOM 1635 C C . PRO A 1 103 ? 21.70400 -5.55600 -1.86600 1.000 29.96938 347 PRO A C 1
ATOM 1636 O O . PRO A 1 103 ? 22.47100 -4.87700 -2.56300 1.000 34.13567 347 PRO A O 1
ATOM 1647 N N . SER A 1 104 ? 20.38600 -5.36900 -1.87800 1.000 30.14572 348 SER A N 1
ATOM 1648 C CA . SER A 1 104 ? 19.78300 -4.26500 -2.61600 1.000 31.56431 348 SER A CA 1
ATOM 1649 C C . SER A 1 104 ? 19.83200 -2.95200 -1.84700 1.000 33.24609 348 SER A C 1
ATOM 1650 O O . SER A 1 104 ? 19.38800 -1.92600 -2.37400 1.000 35.47794 348 SER A O 1
ATOM 1658 N N . GLY A 1 105 ? 20.35400 -2.95400 -0.62100 1.000 32.46968 349 GLY A N 1
ATOM 1659 C CA . GLY A 1 105 ? 20.38500 -1.75200 0.18400 1.000 32.55127 349 GLY A CA 1
ATOM 1660 C C . GLY A 1 105 ? 19.10900 -1.46800 0.93800 1.000 30.23784 349 GLY A C 1
ATOM 1661 O O . GLY A 1 105 ? 18.97200 -0.37600 1.50100 1.000 31.88803 349 GLY A O 1
ATOM 1665 N N . ASN A 1 106 ? 18.15900 -2.40000 0.94300 1.000 29.40089 350 ASN A N 1
ATOM 1666 C CA . ASN A 1 106 ? 16.97900 -2.25400 1.77800 1.000 29.62197 350 ASN A CA 1
ATOM 1667 C C . ASN A 1 106 ? 17.39500 -2.42600 3.23000 1.000 25.67939 350 ASN A C 1
ATOM 1668 O O . ASN A 1 106 ? 18.02600 -3.42700 3.58700 1.000 25.97153 350 ASN A O 1
ATOM 1679 N N . ALA A 1 107 ? 17.04700 -1.45400 4.06400 1.000 24.05025 351 ALA A N 1
ATOM 1680 C CA . ALA A 1 107 ? 17.38100 -1.48300 5.47800 1.000 22.81589 351 ALA A CA 1
ATOM 1681 C C . ALA A 1 107 ? 16.11800 -1.67600 6.30600 1.000 20.44982 351 ALA A C 1
ATOM 1682 O O . ALA A 1 107 ? 15.06200 -1.12800 5.98000 1.000 21.52100 351 ALA A O 1
ATOM 1689 N N . THR A 1 108 ? 16.23600 -2.45000 7.38200 1.000 17.84424 352 THR A N 1
ATOM 1690 C CA . THR A 1 108 ? 15.12700 -2.62000 8.31200 1.000 18.17060 352 THR A CA 1
ATOM 1691 C C . THR A 1 108 ? 14.60900 -1.25900 8.74800 1.000 20.32086 352 THR A C 1
ATOM 1692 O O . THR A 1 108 ? 15.38700 -0.37400 9.10600 1.000 21.10253 352 THR A O 1
ATOM 1703 N N . GLN A 1 109 ? 13.29600 -1.08700 8.70700 1.000 21.52890 353 GLN A N 1
ATOM 1704 C CA . GLN A 1 109 ? 12.72400 0.19700 9.07100 1.000 25.05300 353 GLN A CA 1
ATOM 1705 C C . GLN A 1 109 ? 12.64200 0.31700 10.58500 1.000 23.73179 353 GLN A C 1
ATOM 1706 O O . GLN A 1 109 ? 12.43500 -0.66600 11.29900 1.000 26.30315 353 GLN A O 1
ATOM 1720 N N . MET A 1 110 ? 12.83400 1.53400 11.07400 1.000 22.71325 354 MET A N 1
ATOM 1721 C CA . MET A 1 110 ? 12.69000 1.83800 12.48900 1.000 21.82630 354 MET A CA 1
ATOM 1722 C C . MET A 1 110 ? 11.29000 2.39400 12.69900 1.000 23.04750 354 MET A C 1
ATOM 1723 O O . MET A 1 110 ? 10.93100 3.42100 12.11100 1.000 25.37936 354 MET A O 1
ATOM 1737 N N . VAL A 1 111 ? 10.50200 1.70300 13.51200 1.000 21.19201 355 VAL A N 1
ATOM 1738 C CA . VAL A 1 111 ? 9.13700 2.09900 13.82600 1.000 20.46298 355 VAL A CA 1
ATOM 1739 C C . VAL A 1 111 ? 9.06300 2.30200 15.33200 1.000 19.51023 355 VAL A C 1
ATOM 1740 O O . VAL A 1 111 ? 9.30700 1.36900 16.10900 1.000 19.51550 355 VAL A O 1
ATOM 1753 N N . ASP A 1 112 ? 8.73000 3.52400 15.74200 1.000 19.25757 356 ASP A N 1
ATOM 1754 C CA . ASP A 1 112 ? 8.76900 3.90800 17.14900 1.000 20.89198 356 ASP A CA 1
ATOM 1755 C C . ASP A 1 112 ? 7.43500 3.54100 17.78900 1.000 19.00491 356 ASP A C 1
ATOM 1756 O O . ASP A 1 112 ? 6.52200 4.36000 17.92500 1.000 21.32887 356 ASP A O 1
ATOM 1765 N N . ASN A 1 113 ? 7.34400 2.28200 18.21700 1.000 16.95466 357 ASN A N 1
ATOM 1766 C CA . ASN A 1 113 ? 6.14000 1.75800 18.84800 1.000 18.68382 357 ASN A CA 1
ATOM 1767 C C . ASN A 1 113 ? 6.53100 0.54100 19.67100 1.000 16.17299 357 ASN A C 1
ATOM 1768 O O . ASN A 1 113 ? 7.24700 -0.33900 19.18000 1.000 16.37828 357 ASN A O 1
ATOM 1779 N N . ALA A 1 114 ? 6.04800 0.48900 20.91200 1.000 17.61527 358 ALA A N 1
ATOM 1780 C CA . ALA A 1 114 ? 6.35600 -0.62400 21.80200 1.000 16.53619 358 ALA A CA 1
ATOM 1781 C C . ALA A 1 114 ? 5.88700 -1.96500 21.25500 1.000 16.53619 358 ALA A C 1
ATOM 1782 O O . ALA A 1 114 ? 6.39800 -3.00200 21.68500 1.000 17.05468 358 ALA A O 1
ATOM 1789 N N A ASN A 1 115 ? 4.92700 -1.97900 20.33300 0.500 17.42577 359 ASN A N 1
ATOM 1790 N N B ASN A 1 115 ? 4.92900 -1.97500 20.32000 0.500 16.75464 359 ASN A N 1
ATOM 1791 C CA A ASN A 1 115 ? 4.50600 -3.25500 19.76700 0.500 17.77582 359 ASN A CA 1
ATOM 1792 C CA B ASN A 1 115 ? 4.48500 -3.23700 19.72900 0.500 16.31775 359 ASN A CA 1
ATOM 1793 C C A ASN A 1 115 ? 5.59500 -3.90600 18.92500 0.500 15.95191 359 ASN A C 1
ATOM 1794 C C B ASN A 1 115 ? 5.50100 -3.82300 18.75400 0.500 15.33342 359 ASN A C 1
ATOM 1795 O O A ASN A 1 115 ? 5.47800 -5.09400 18.59900 0.500 17.10995 359 ASN A O 1
ATOM 1796 O O B ASN A 1 115 ? 5.22800 -4.86800 18.14600 0.500 17.02573 359 ASN A O 1
ATOM 1817 N N . ARG A 1 116 ? 6.64700 -3.17200 18.57700 1.000 14.73861 360 ARG A N 1
ATOM 1818 C CA . ARG A 1 116 ? 7.76600 -3.73700 17.83900 1.000 13.78586 360 ARG A CA 1
ATOM 1819 C C . ARG A 1 116 ? 8.84600 -4.27900 18.76200 1.000 13.38318 360 ARG A C 1
ATOM 1820 O O . ARG A 1 116 ? 9.83600 -4.83000 18.27300 1.000 14.61754 360 ARG A O 1
ATOM 1841 N N . ASN A 1 117 ? 8.69100 -4.12500 20.07900 1.000 13.16737 361 ASN A N 1
ATOM 1842 C CA . ASN A 1 117 ? 9.71500 -4.61200 20.99000 1.000 13.00945 361 ASN A CA 1
ATOM 1843 C C . ASN A 1 117 ? 9.85600 -6.12200 20.86200 1.000 13.57005 361 ASN A C 1
ATOM 1844 O O . ASN A 1 117 ? 8.86800 -6.85600 20.76100 1.000 14.73335 361 ASN A O 1
ATOM 1855 N N . GLY A 1 118 ? 11.10200 -6.58400 20.86400 1.000 12.59098 362 GLY A N 1
ATOM 1856 C CA . GLY A 1 118 ? 11.40100 -7.97200 20.61400 1.000 12.70152 362 GLY A CA 1
ATOM 1857 C C . GLY A 1 118 ? 11.58500 -8.30800 19.15300 1.000 12.12777 362 GLY A C 1
ATOM 1858 O O . GLY A 1 118 ? 11.90900 -9.46100 18.83200 1.000 13.55426 362 GLY A O 1
ATOM 1862 N N . LEU A 1 119 ? 11.36000 -7.34700 18.25900 1.000 12.44097 363 LEU A N 1
ATOM 1863 C CA . LEU A 1 119 ? 11.65000 -7.51800 16.84100 1.000 11.94354 363 LEU A CA 1
ATOM 1864 C C . LEU A 1 119 ? 12.89700 -6.69900 16.53100 1.000 12.05934 363 LEU A C 1
ATOM 1865 O O . LEU A 1 119 ? 13.93900 -6.90600 17.16300 1.000 13.45161 363 LEU A O 1
ATOM 1881 N N . GLU A 1 120 ? 12.81100 -5.74100 15.61500 1.000 12.88839 364 GLU A N 1
ATOM 1882 C CA . GLU A 1 120 ? 13.97000 -4.89800 15.35700 1.000 13.69375 364 GLU A CA 1
ATOM 1883 C C . GLU A 1 120 ? 14.17400 -3.85400 16.44600 1.000 13.64111 364 GLU A C 1
ATOM 1884 O O . GLU A 1 120 ? 15.25900 -3.27900 16.53800 1.000 15.30710 364 GLU A O 1
ATOM 1896 N N . ARG A 1 121 ? 13.16000 -3.60000 17.25700 1.000 12.34095 365 ARG A N 1
ATOM 1897 C CA . ARG A 1 121 ? 13.23400 -2.67300 18.37100 1.000 12.58835 365 ARG A CA 1
ATOM 1898 C C . ARG A 1 121 ? 13.37600 -3.51100 19.62600 1.000 11.75930 365 ARG A C 1
ATOM 1899 O O . ARG A 1 121 ? 12.74700 -4.56200 19.75100 1.000 12.74890 365 ARG A O 1
ATOM 1920 N N . PHE A 1 122 ? 14.20300 -3.05300 20.55600 1.000 12.91734 366 PHE A N 1
ATOM 1921 C CA . PHE A 1 122 ? 14.33200 -3.76600 21.81000 1.000 13.58321 366 PHE A CA 1
ATOM 1922 C C . PHE A 1 122 ? 14.58500 -2.78300 22.93300 1.000 12.32253 366 PHE A C 1
ATOM 1923 O O . PHE A 1 122 ? 15.05400 -1.66200 22.72500 1.000 13.50688 366 PHE A O 1
ATOM 1940 N N . VAL A 1 123 ? 14.25100 -3.22900 24.13100 1.000 14.11748 367 VAL A N 1
ATOM 1941 C CA . VAL A 1 123 ? 14.48000 -2.47300 25.34800 1.000 14.38067 367 VAL A CA 1
ATOM 1942 C C . VAL A 1 123 ? 15.62500 -3.13000 26.10000 1.000 13.65164 367 VAL A C 1
ATOM 1943 O O . VAL A 1 123 ? 15.58000 -4.33100 26.40000 1.000 14.46226 367 VAL A O 1
ATOM 1956 N N . LEU A 1 124 ? 16.64700 -2.33800 26.40100 1.000 14.05695 368 LEU A N 1
ATOM 1957 C CA . LEU A 1 124 ? 17.73800 -2.73800 27.27600 1.000 14.15696 368 LEU A CA 1
ATOM 1958 C C . LEU A 1 124 ? 17.39400 -2.17900 28.64400 1.000 15.01233 368 LEU A C 1
ATOM 1959 O O . LEU A 1 124 ? 17.34000 -0.96100 28.81300 1.000 16.43881 368 LEU A O 1
ATOM 1975 N N . THR A 1 125 ? 17.10900 -3.05000 29.60000 1.000 13.81745 369 THR A N 1
ATOM 1976 C CA . THR A 1 125 ? 16.68900 -2.62100 30.92400 1.000 14.29645 369 THR A CA 1
ATOM 1977 C C . THR A 1 125 ? 17.83400 -2.83800 31.89700 1.000 14.79125 369 THR A C 1
ATOM 1978 O O . THR A 1 125 ? 18.28400 -3.96900 32.08600 1.000 15.47817 369 THR A O 1
ATOM 1989 N N . VAL A 1 126 ? 18.27700 -1.76300 32.53400 1.000 14.32803 370 VAL A N 1
ATOM 1990 C CA . VAL A 1 126 ? 19.34200 -1.83500 33.52600 1.000 15.03601 370 VAL A CA 1
ATOM 1991 C C . VAL A 1 126 ? 18.71000 -1.95400 34.90000 1.000 13.57005 370 VAL A C 1
ATOM 1992 O O . VAL A 1 126 ? 17.93100 -1.08700 35.31200 1.000 15.83611 370 VAL A O 1
ATOM 2005 N N . LYS A 1 127 ? 19.06600 -3.01700 35.61700 1.000 14.19118 371 LYS A N 1
ATOM 2006 C CA . LYS A 1 127 ? 18.58100 -3.26600 36.96400 1.000 14.33856 371 LYS A CA 1
ATOM 2007 C C . LYS A 1 127 ? 19.74700 -3.30900 37.94200 1.000 15.27288 371 LYS A C 1
ATOM 2008 O O . LYS A 1 127 ? 20.90700 -3.48100 37.55800 1.000 16.35986 371 LYS A O 1
ATOM 2027 N N . SER A 1 128 ? 19.43200 -3.14300 39.22100 1.000 17.11258 372 SER A N 1
ATOM 2028 C CA . SER A 1 128 ? 20.46200 -3.29700 40.22800 1.000 18.93122 372 SER A CA 1
ATOM 2029 C C . SER A 1 128 ? 20.87100 -4.76400 40.31300 1.000 16.87834 372 SER A C 1
ATOM 2030 O O . SER A 1 128 ? 20.13700 -5.67400 39.90800 1.000 16.63357 372 SER A O 1
ATOM 2038 N N . GLN A 1 129 ? 22.07300 -4.98300 40.84100 1.000 16.08351 373 GLN A N 1
ATOM 2039 C CA . GLN A 1 129 ? 22.68100 -6.30600 40.79900 1.000 16.19405 373 GLN A CA 1
ATOM 2040 C C . GLN A 1 129 ? 21.87400 -7.32200 41.59300 1.000 17.39682 373 GLN A C 1
ATOM 2041 O O . GLN A 1 129 ? 21.79400 -8.49600 41.20700 1.000 17.77582 373 GLN A O 1
ATOM 2055 N N . ASN A 1 130 ? 21.25900 -6.89500 42.69100 1.000 17.41261 374 ASN A N 1
ATOM 2056 C CA . ASN A 1 130 ? 20.50400 -7.83600 43.50500 1.000 18.34957 374 ASN A CA 1
ATOM 2057 C C . ASN A 1 130 ? 19.38900 -8.48600 42.69700 1.000 18.43905 374 ASN A C 1
ATOM 2058 O O . ASN A 1 130 ? 18.99000 -9.61600 42.99100 1.000 19.64709 374 ASN A O 1
ATOM 2069 N N . GLU A 1 131 ? 18.89200 -7.80200 41.66100 1.000 18.59170 375 GLU A N 1
ATOM 2070 C CA . GLU A 1 131 ? 17.77500 -8.32400 40.87700 1.000 18.53117 375 GLU A CA 1
ATOM 2071 C C . GLU A 1 131 ? 18.15800 -9.52600 40.02200 1.000 19.16546 375 GLU A C 1
ATOM 2072 O O . GLU A 1 131 ? 17.26900 -10.25600 39.57100 1.000 20.80249 375 GLU A O 1
ATOM 2084 N N . LYS A 1 132 ? 19.45100 -9.74700 39.78400 1.000 17.41788 376 LYS A N 1
ATOM 2085 C CA . LYS A 1 132 ? 19.88300 -10.91700 39.03300 1.000 18.82068 376 LYS A CA 1
ATOM 2086 C C . LYS A 1 132 ? 19.78400 -12.19600 39.85700 1.000 19.29968 376 LYS A C 1
ATOM 2087 O O . LYS A 1 132 ? 19.78000 -13.29200 39.28500 1.000 22.76326 376 LYS A O 1
ATOM 2106 N N . TYR A 1 133 ? 19.68800 -12.08300 41.18100 1.000 18.20481 377 TYR A N 1
ATOM 2107 C CA . TYR A 1 133 ? 19.81700 -13.22200 42.07600 1.000 19.39706 377 TYR A CA 1
ATOM 2108 C C . TYR A 1 133 ? 18.55700 -13.37500 42.91000 1.000 20.72617 377 TYR A C 1
ATOM 2109 O O . TYR A 1 133 ? 17.94900 -12.38600 43.32200 1.000 23.92655 377 TYR A O 1
ATOM 2127 N N . ASP A 1 134 ? 18.14800 -14.62400 43.12200 1.000 22.37110 378 ASP A N 1
ATOM 2128 C CA A ASP A 1 134 ? 17.03500 -14.96500 44.00500 0.803 23.99235 378 ASP A CA 1
ATOM 2129 C C . ASP A 1 134 ? 17.62600 -15.88700 45.06200 1.000 24.12131 378 ASP A C 1
ATOM 2130 O O . ASP A 1 134 ? 17.67500 -17.11200 44.87400 1.000 24.89509 378 ASP A O 1
ATOM 2139 N N . PRO A 1 135 ? 18.11100 -15.34300 46.17500 1.000 22.63429 379 PRO A N 1
ATOM 2140 C CA . PRO A 1 135 ? 18.81300 -16.18100 47.15500 1.000 22.10002 379 PRO A CA 1
ATOM 2141 C C . PRO A 1 135 ? 17.94900 -17.34200 47.61800 1.000 23.08698 379 PRO A C 1
ATOM 2142 O O . PRO A 1 135 ? 16.77500 -17.17600 47.95200 1.000 23.55546 379 PRO A O 1
ATOM 2153 N N . ALA A 1 136 ? 18.53900 -18.53200 47.60200 1.000 23.10540 380 ALA A N 1
ATOM 2154 C CA . ALA A 1 136 ? 17.89000 -19.69400 48.18500 1.000 24.07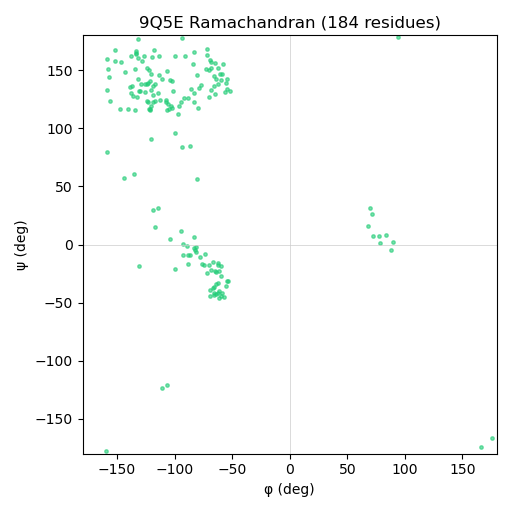394 380 ALA A CA 1
ATOM 2155 C C . ALA A 1 136 ? 17.75600 -19.50300 49.69000 1.000 25.66097 380 ALA A C 1
ATOM 2156 O O . ALA A 1 136 ? 18.69300 -19.06100 50.36500 1.000 26.80321 380 ALA A O 1
ATOM 2163 N N . GLU A 1 137 ? 16.58300 -19.85500 50.21800 1.000 27.25853 381 GLU A N 1
ATOM 2164 C CA . GLU A 1 137 ? 16.29800 -19.75100 51.64300 1.000 28.13232 381 GLU A CA 1
ATOM 2165 C C . GLU A 1 137 ? 15.97500 -21.11100 52.26100 1.000 30.07203 381 GLU A C 1
ATOM 2166 O O . GLU A 1 137 ? 15.22600 -21.16100 53.24700 1.000 32.00384 381 GLU A O 1
ATOM 2178 N N . PRO A 1 138 ? 16.51400 -22.22900 51.75400 1.000 28.40000 382 PRO A N 1
ATOM 2179 C CA . PRO A 1 138 ? 16.11700 -23.53000 52.29300 1.000 28.75000 382 PRO A CA 1
ATOM 2180 C C . PRO A 1 138 ? 16.96100 -23.97600 53.47300 1.000 47.17000 382 PRO A C 1
ATOM 2181 O O . PRO A 1 138 ? 16.61400 -24.97900 54.11100 1.000 35.88000 382 PRO A O 1
ATOM 2192 N N . SER A 1 139 ? 18.05400 -23.27700 53.77000 1.000 38.20458 383 SER A N 1
ATOM 2193 C CA . SER A 1 139 ? 18.92900 -23.68400 54.85400 1.000 33.16713 383 SER A CA 1
ATOM 2194 C C . SER A 1 139 ? 18.24900 -23.39200 56.18400 1.000 29.03769 383 SER A C 1
ATOM 2195 O O . SER A 1 139 ? 17.42500 -22.47800 56.29500 1.000 29.22982 383 SER A O 1
ATOM 2203 N N . VAL A 1 140 ? 18.57600 -24.19200 57.19700 1.000 26.00312 384 VAL A N 1
ATOM 2204 C CA . VAL A 1 140 ? 18.06400 -23.97800 58.54700 1.000 26.08207 384 VAL A CA 1
ATOM 2205 C C . VAL A 1 140 ? 19.22400 -24.06400 59.52600 1.000 24.25028 384 VAL A C 1
ATOM 2206 O O . VAL A 1 140 ? 19.96900 -25.05100 59.53200 1.000 26.56108 384 VAL A O 1
ATOM 2219 N N . THR A 1 141 ? 19.37100 -23.03700 60.35800 1.000 19.24178 385 THR A N 1
ATOM 2220 C CA . THR A 1 141 ? 20.37100 -23.01300 61.41500 1.000 18.76278 385 THR A CA 1
ATOM 2221 C C . THR A 1 141 ? 19.63700 -22.89000 62.74100 1.000 19.73395 385 THR A C 1
ATOM 2222 O O . THR A 1 141 ? 18.86900 -21.94300 62.94300 1.000 19.19967 385 THR A O 1
ATOM 2233 N N . TYR A 1 142 ? 19.86500 -23.84400 63.63600 1.000 20.88145 386 TYR A N 1
ATOM 2234 C CA . TYR A 1 142 ? 19.29400 -23.78800 64.97300 1.000 21.33150 386 TYR A CA 1
ATOM 2235 C C . TYR A 1 142 ? 20.23100 -23.01800 65.89100 1.000 22.47901 386 TYR A C 1
ATOM 2236 O O . TYR A 1 142 ? 21.42000 -23.33800 65.99100 1.000 24.89509 386 TYR A O 1
ATOM 2254 N N . VAL A 1 143 ? 19.69100 -21.99500 66.54600 1.000 21.34203 387 VAL A N 1
ATOM 2255 C CA . VAL A 1 143 ? 20.44800 -21.14500 67.44900 1.000 20.83145 387 VAL A CA 1
ATOM 2256 C C . VAL A 1 143 ? 19.83800 -21.28800 68.83500 1.000 20.59194 387 VAL A C 1
ATOM 2257 O O . VAL A 1 143 ? 18.74500 -21.82900 69.00800 1.000 22.75799 387 VAL A O 1
ATOM 2270 N N . ASN A 1 144 ? 20.56200 -20.79000 69.83500 1.000 19.34969 388 ASN A N 1
ATOM 2271 C CA . ASN A 1 144 ? 20.07400 -20.93900 71.19800 1.000 20.10767 388 ASN A CA 1
ATOM 2272 C C . ASN A 1 144 ? 18.83700 -20.08300 71.44000 1.000 20.15242 388 ASN A C 1
ATOM 2273 O O . ASN A 1 144 ? 17.86400 -20.55000 72.04500 1.000 20.83934 388 ASN A O 1
ATOM 2284 N N . ASN A 1 145 ? 18.85800 -18.83100 70.97900 1.000 20.56562 389 ASN A N 1
ATOM 2285 C CA . ASN A 1 145 ? 17.78500 -17.87900 71.25700 1.000 21.31045 389 ASN A CA 1
ATOM 2286 C C . ASN A 1 145 ? 17.64600 -16.94000 70.06600 1.000 20.61300 389 ASN A C 1
ATOM 2287 O O . ASN A 1 145 ? 18.56700 -16.17300 69.76900 1.000 20.46561 389 ASN A O 1
ATOM 2298 N N . LEU A 1 146 ? 16.48100 -16.98900 69.40500 1.000 22.19477 390 LEU A N 1
ATOM 2299 C CA . LEU A 1 146 ? 16.25700 -16.24200 68.17100 1.000 24.98984 390 LEU A CA 1
ATOM 2300 C C . LEU A 1 146 ? 16.37800 -14.73600 68.34200 1.000 24.13710 390 LEU A C 1
ATOM 2301 O O . LEU A 1 146 ? 16.58600 -14.02700 67.35100 1.000 24.18974 390 LEU A O 1
ATOM 2317 N N . SER A 1 147 ? 16.20700 -14.22100 69.55000 1.000 22.32899 391 SER A N 1
ATOM 2318 C CA . SER A 1 147 ? 16.27900 -12.78500 69.77900 1.000 23.22121 391 SER A CA 1
ATOM 2319 C C . SER A 1 147 ? 17.69100 -12.31200 70.08500 1.000 23.38965 391 SER A C 1
ATOM 2320 O O . SER A 1 147 ? 17.90300 -11.10900 70.26900 1.000 24.93457 391 SER A O 1
ATOM 2328 N N . ASN A 1 148 ? 18.65900 -13.22300 70.13900 1.000 21.24202 392 ASN A N 1
ATOM 2329 C CA . ASN A 1 148 ? 20.01400 -12.85600 70.51800 1.000 20.26296 392 ASN A CA 1
ATOM 2330 C C . ASN A 1 148 ? 21.00800 -13.88700 70.01100 1.000 19.81027 392 ASN A C 1
ATOM 2331 O O . ASN A 1 148 ? 21.45000 -14.75700 70.77000 1.000 23.54230 392 ASN A O 1
ATOM 2342 N N . LEU A 1 149 ? 21.35900 -13.80000 68.73100 1.000 19.75237 393 LEU A N 1
ATOM 2343 C CA . LEU A 1 149 ? 22.37400 -14.67700 68.17800 1.000 19.84712 393 LEU A CA 1
ATOM 2344 C C . LEU A 1 149 ? 23.75800 -14.20400 68.59400 1.000 20.93146 393 LEU A C 1
ATOM 2345 O O . LEU A 1 149 ? 24.06000 -13.00600 68.56300 1.000 21.58153 393 LEU A O 1
ATOM 2361 N N . SER A 1 150 ? 24.59800 -15.15700 68.97800 1.000 22.34742 394 SER A N 1
ATOM 2362 C CA . SER A 1 150 ? 25.99600 -14.87700 69.23600 1.000 25.20039 394 SER A CA 1
ATOM 2363 C C . SER A 1 150 ? 26.72100 -14.61900 67.91900 1.000 23.03434 394 SER A C 1
ATOM 2364 O O . SER A 1 150 ? 26.20000 -14.87800 66.83200 1.000 21.07358 394 SER A O 1
ATOM 2372 N N . THR A 1 151 ? 27.95000 -14.11200 68.02000 1.000 24.54242 395 THR A N 1
ATOM 2373 C CA . THR A 1 151 ? 28.75900 -13.93300 66.81900 1.000 26.41633 395 THR A CA 1
ATOM 2374 C C . THR A 1 151 ? 28.92300 -15.25100 66.07000 1.000 23.09487 395 THR A C 1
ATOM 2375 O O . THR A 1 151 ? 28.77800 -15.30200 64.84200 1.000 22.30267 395 THR A O 1
ATOM 2386 N N . SER A 1 152 ? 29.21500 -16.33200 66.79700 1.000 24.25291 396 SER A N 1
ATOM 2387 C CA . SER A 1 152 ? 29.36600 -17.64000 66.16700 1.000 24.60032 396 SER A CA 1
ATOM 2388 C C . SER A 1 152 ? 28.09700 -18.04700 65.43000 1.000 23.02118 396 SER A C 1
ATOM 2389 O O . SER A 1 152 ? 28.16100 -18.58300 64.31900 1.000 21.52363 396 SER A O 1
ATOM 2397 N N . GLU A 1 153 ? 26.93300 -17.79400 66.02800 1.000 22.03948 397 GLU A N 1
ATOM 2398 C CA . GLU A 1 153 ? 25.67900 -18.17600 65.38900 1.000 19.38127 397 GLU A CA 1
ATOM 2399 C C . GLU A 1 153 ? 25.41100 -17.32700 64.15700 1.000 16.93624 397 GLU A C 1
ATOM 2400 O O . GLU A 1 153 ? 24.92900 -17.83300 63.13700 1.000 16.30195 397 GLU A O 1
ATOM 2412 N N . ARG A 1 154 ? 25.72700 -16.03700 64.22900 1.000 16.91255 398 ARG A N 1
ATOM 2413 C CA . ARG A 1 154 ? 25.57600 -15.17700 63.06400 1.000 17.39156 398 ARG A CA 1
ATOM 2414 C C . ARG A 1 154 ? 26.47400 -15.63800 61.92200 1.000 16.74148 398 ARG A C 1
ATOM 2415 O O . ARG A 1 154 ? 26.04800 -15.66900 60.76100 1.000 16.00192 398 ARG A O 1
ATOM 2436 N N . GLU A 1 155 ? 27.71900 -16.01600 62.22900 1.000 17.33629 399 GLU A N 1
ATOM 2437 C CA . GLU A 1 155 ? 28.59600 -16.53200 61.18400 1.000 18.34430 399 GLU A CA 1
ATOM 2438 C C . GLU A 1 155 ? 28.07100 -17.85400 60.63000 1.000 17.94426 399 GLU A C 1
ATOM 2439 O O . GLU A 1 155 ? 28.19700 -18.12600 59.43000 1.000 17.03099 399 GLU A O 1
ATOM 2451 N N . ALA A 1 156 ? 27.48600 -18.69200 61.49000 1.000 17.36524 400 ALA A N 1
ATOM 2452 C CA . ALA A 1 156 ? 26.94200 -19.95700 61.01500 1.000 17.68633 400 ALA A CA 1
ATOM 2453 C C . ALA A 1 156 ? 25.80200 -19.72100 60.04000 1.000 15.29131 400 ALA A C 1
ATOM 2454 O O . ALA A 1 156 ? 25.71100 -20.38700 59.00800 1.000 16.67305 400 ALA A O 1
ATOM 2461 N N . VAL A 1 157 ? 24.92000 -18.77300 60.34400 1.000 14.30435 401 VAL A N 1
ATOM 2462 C CA . VAL A 1 157 ? 23.83100 -18.48000 59.42000 1.000 14.93863 401 VAL A CA 1
ATOM 2463 C C . VAL A 1 157 ? 24.38200 -18.00000 58.08400 1.000 15.02549 401 VAL A C 1
ATOM 2464 O O . VAL A 1 157 ? 23.93200 -18.43300 57.02000 1.000 14.37541 401 VAL A O 1
ATOM 2477 N N . ALA A 1 158 ? 25.35100 -17.08000 58.11600 1.000 14.66492 402 ALA A N 1
ATOM 2478 C CA . ALA A 1 158 ? 25.89600 -16.56300 56.86500 1.000 15.14392 402 ALA A CA 1
ATOM 2479 C C . ALA A 1 158 ? 26.53400 -17.67800 56.04700 1.000 13.97273 402 ALA A C 1
ATOM 2480 O O . ALA A 1 158 ? 26.39500 -17.72000 54.81800 1.000 15.83348 402 ALA A O 1
ATOM 2487 N N . ALA A 1 159 ? 27.23600 -18.59500 56.71800 1.000 15.07549 403 ALA A N 1
ATOM 2488 C CA . ALA A 1 159 ? 27.87000 -19.70000 56.01000 1.000 15.68609 403 ALA A CA 1
ATOM 2489 C C . ALA A 1 159 ? 26.83100 -20.63400 55.40500 1.000 15.37816 403 ALA A C 1
ATOM 2490 O O . ALA A 1 159 ? 27.02500 -21.15400 54.30100 1.000 16.19668 403 ALA A O 1
ATOM 2497 N N . ALA A 1 160 ? 25.71900 -20.85200 56.10900 1.000 14.79914 404 ALA A N 1
ATOM 2498 C CA . ALA A 1 160 ? 24.65700 -21.68900 55.56900 1.000 16.24668 404 ALA A CA 1
ATOM 2499 C C . ALA A 1 160 ? 24.03500 -21.04600 54.33800 1.000 16.60725 404 ALA A C 1
ATOM 2500 O O . ALA A 1 160 ? 23.74600 -21.73000 53.35100 1.000 16.67832 404 ALA A O 1
ATOM 2507 N N . VAL A 1 161 ? 23.82200 -19.73100 54.37800 1.000 16.69674 405 VAL A N 1
ATOM 2508 C CA . VAL A 1 161 ? 23.26300 -19.03800 53.22200 1.000 16.92045 405 VAL A CA 1
ATOM 2509 C C . VAL A 1 161 ? 24.23200 -19.09100 52.05000 1.000 16.44934 405 VAL A C 1
ATOM 2510 O O . VAL A 1 161 ? 23.83400 -19.33300 50.90500 1.000 17.86004 405 VAL A O 1
ATOM 2523 N N . ARG A 1 162 ? 25.52000 -18.87100 52.31000 1.000 15.40185 406 ARG A N 1
ATOM 2524 C CA . ARG A 1 162 ? 26.50100 -18.96700 51.23600 1.000 16.22300 406 ARG A CA 1
ATOM 2525 C C . ARG A 1 162 ? 26.50400 -20.36300 50.62300 1.000 16.44408 406 ARG A C 1
ATOM 2526 O O . ARG A 1 162 ? 26.53100 -20.51000 49.39300 1.000 18.37326 406 ARG A O 1
ATOM 2547 N N . ALA A 1 163 ? 26.46700 -21.40000 51.46600 1.000 17.27312 407 ALA A N 1
ATOM 2548 C CA . ALA A 1 163 ? 26.51800 -22.76900 50.96500 1.000 17.87583 407 ALA A CA 1
ATOM 2549 C C . ALA A 1 163 ? 25.32200 -23.07900 50.08200 1.000 18.88911 407 ALA A C 1
ATOM 2550 O O . ALA A 1 163 ? 25.43600 -23.86100 49.13200 1.000 21.37362 407 ALA A O 1
ATOM 2557 N N . ALA A 1 164 ? 24.16800 -22.48800 50.38100 1.000 19.02070 408 ALA A N 1
ATOM 2558 C CA . ALA A 1 164 ? 22.97800 -22.68500 49.57000 1.000 21.07358 408 ALA A CA 1
ATOM 2559 C C . ALA A 1 164 ? 22.95500 -21.81000 48.32500 1.000 20.14978 408 ALA A C 1
ATOM 2560 O O . ALA A 1 164 ? 22.06100 -21.98000 47.49000 1.000 21.94474 408 ALA A O 1
ATOM 2567 N N . ASN A 1 165 ? 23.91400 -20.89600 48.16600 1.000 20.09715 409 ASN A N 1
ATOM 2568 C CA . ASN A 1 165 ? 23.86300 -19.88300 47.11000 1.000 20.05767 409 ASN A CA 1
ATOM 2569 C C . ASN A 1 165 ? 25.21900 -19.75500 46.42600 1.000 20.40245 409 ASN A C 1
ATOM 2570 O O . ASN A 1 165 ? 25.82900 -18.68200 46.40500 1.000 21.01568 409 ASN A O 1
ATOM 2581 N N . PRO A 1 166 ? 25.69900 -20.83900 45.81000 1.000 21.41046 410 PRO A N 1
ATOM 2582 C CA . PRO A 1 166 ? 26.99200 -20.77400 45.10900 1.000 23.03171 410 PRO A CA 1
ATOM 2583 C C . PRO A 1 166 ? 27.02200 -19.79400 43.95000 1.000 23.93182 410 PRO A C 1
ATOM 2584 O O . PRO A 1 166 ? 28.11600 -19.42400 43.50700 1.000 28.02441 410 PRO A O 1
ATOM 2595 N N . ASN A 1 167 ? 25.87000 -19.36000 43.44200 1.000 23.55282 411 ASN A N 1
ATOM 2596 C CA . ASN A 1 167 ? 25.84400 -18.50700 42.26000 1.000 27.57173 411 ASN A CA 1
ATOM 2597 C C . ASN A 1 167 ? 25.94100 -17.02200 42.57600 1.000 26.96376 411 ASN A C 1
ATOM 2598 O O . ASN A 1 167 ? 26.23600 -16.23400 41.67200 1.000 28.18759 411 ASN A O 1
ATOM 2609 N N . ILE A 1 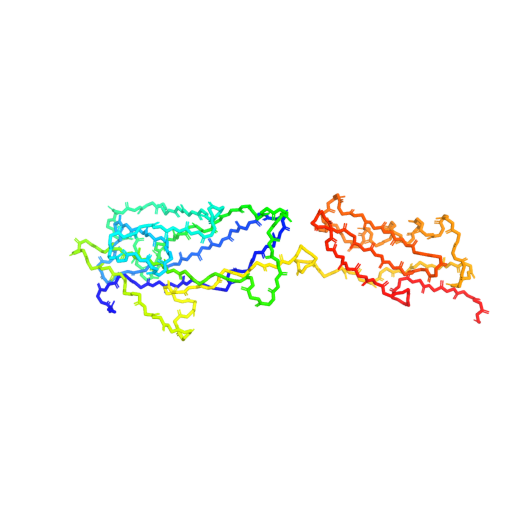168 ? 25.69800 -16.60900 43.81400 1.000 24.54768 412 ILE A N 1
ATOM 2610 C CA . ILE A 1 168 ? 25.74700 -15.18000 44.12100 0.894 25.25829 412 ILE A CA 1
ATOM 2611 C C . ILE A 1 168 ? 27.20300 -14.73800 44.00700 1.000 23.03434 412 ILE A C 1
ATOM 2612 O O . ILE A 1 168 ? 28.10800 -15.56100 44.20100 1.000 23.70811 412 ILE A O 1
ATOM 2628 N N . PRO A 1 169 ? 27.48300 -13.47600 43.68600 1.000 21.50784 413 PRO A N 1
ATOM 2629 C CA . PRO A 1 169 ? 28.87500 -13.05500 43.45000 1.000 22.59218 413 PRO A CA 1
ATOM 2630 C C . PRO A 1 169 ? 29.76300 -13.39600 44.63400 1.000 22.80800 413 PRO A C 1
ATOM 2631 O O . PRO A 1 169 ? 29.39200 -13.15200 45.79200 1.000 21.56311 413 PRO A O 1
ATOM 2642 N N . PRO A 1 170 ? 30.94700 -13.96600 44.38700 1.000 24.42924 414 PRO A N 1
ATOM 2643 C CA . PRO A 1 170 ? 31.83900 -14.29800 45.50800 1.000 23.51071 414 PRO A CA 1
ATOM 2644 C C . PRO A 1 170 ? 32.14000 -13.12000 46.40800 1.000 22.35005 414 PRO A C 1
ATOM 2645 O O . PRO A 1 170 ? 32.32800 -13.31500 47.61400 1.000 24.45820 414 PRO A O 1
ATOM 2656 N N . THR A 1 171 ? 32.17600 -11.89900 45.87000 1.000 22.06317 415 THR A N 1
ATOM 2657 C CA . THR A 1 171 ? 32.50000 -10.72100 46.66500 1.000 22.03948 415 THR A CA 1
ATOM 2658 C C . THR A 1 171 ? 31.27100 -10.02200 47.23000 1.000 21.18412 415 THR A C 1
ATOM 2659 O O . THR A 1 171 ? 31.41800 -9.00000 47.90700 1.000 21.59733 415 THR A O 1
ATOM 2670 N N . ALA A 1 172 ? 30.06900 -10.53100 46.97600 1.000 19.94713 416 ALA A N 1
ATOM 2671 C CA . ALA A 1 172 ? 28.92900 -10.08000 47.75800 1.000 18.36799 416 ALA A CA 1
ATOM 2672 C C . ALA A 1 172 ? 29.17500 -10.41100 49.22600 1.000 18.08375 416 ALA A C 1
ATOM 2673 O O . ALA A 1 172 ? 29.82500 -11.40500 49.56000 1.000 21.87894 416 ALA A O 1
ATOM 2680 N N . LYS A 1 173 ? 28.66700 -9.55800 50.10600 1.000 18.46011 417 LYS A N 1
ATOM 2681 C CA . LYS A 1 173 ? 28.88000 -9.69100 51.54300 1.000 19.37074 417 LYS A CA 1
ATOM 2682 C C . LYS A 1 173 ? 27.58000 -10.14300 52.19000 1.000 17.76529 417 LYS A C 1
ATOM 2683 O O . LYS A 1 173 ? 26.55600 -9.46400 52.06600 1.000 18.38115 417 LYS A O 1
ATOM 2702 N N . ILE A 1 174 ? 27.62400 -11.27700 52.88300 1.000 18.18376 418 ILE A N 1
ATOM 2703 C CA . ILE A 1 174 ? 26.47800 -11.80300 53.61400 1.000 18.83121 418 ILE A CA 1
ATOM 2704 C C . ILE A 1 174 ? 26.70000 -11.48900 55.08300 1.000 19.29968 418 ILE A C 1
ATOM 2705 O O . ILE A 1 174 ? 27.66700 -11.96900 55.68700 1.000 21.60259 418 ILE A O 1
ATOM 2721 N N . THR A 1 175 ? 25.80900 -10.69500 55.66000 1.000 17.60474 419 THR A N 1
ATOM 2722 C CA . THR A 1 175 ? 25.86700 -10.36300 57.07300 1.000 17.81793 419 THR A CA 1
ATOM 2723 C C . THR A 1 175 ? 24.54900 -10.73800 57.73200 1.000 16.89939 419 THR A C 1
ATOM 2724 O O . THR A 1 175 ? 23.49200 -10.75600 57.09600 1.000 16.40986 419 THR A O 1
ATOM 2735 N N . VAL A 1 176 ? 24.62700 -11.05300 59.01600 1.000 16.19405 420 VAL A N 1
ATOM 2736 C CA . VAL A 1 176 ? 23.48600 -11.52800 59.78100 1.000 16.28880 420 VAL A CA 1
ATOM 2737 C C . VAL A 1 176 ? 23.43500 -10.71200 61.06100 1.000 16.39670 420 VAL A C 1
ATOM 2738 O O . VAL A 1 176 ? 24.46000 -10.53400 61.72600 1.000 18.23113 420 VAL A O 1
ATOM 2751 N N . SER A 1 177 ? 22.25400 -10.20300 61.39600 1.000 15.82032 421 SER A N 1
ATOM 2752 C CA . SER A 1 177 ? 22.09200 -9.37200 62.57300 1.000 18.06006 421 SER A CA 1
ATOM 2753 C C . SER A 1 177 ? 21.88600 -10.22400 63.82200 1.000 18.62065 421 SER A C 1
ATOM 2754 O O . SER A 1 177 ? 21.82400 -11.45600 63.77600 1.000 16.53356 421 SER A O 1
ATOM 2762 N N A GLN A 1 178 ? 21.74100 -9.53300 64.95500 0.566 19.34969 422 GLN A N 1
ATOM 2763 N N B GLN A 1 178 ? 21.75400 -9.54200 64.96100 0.434 19.95502 422 GLN A N 1
ATOM 2764 C CA A GLN A 1 178 ? 21.58600 -10.18900 66.24600 0.566 19.99187 422 GLN A CA 1
ATOM 2765 C CA B GLN A 1 178 ? 21.59700 -10.21500 66.24200 0.434 21.29466 422 GLN A CA 1
ATOM 2766 C C A GLN A 1 178 ? 20.29400 -10.98700 66.35000 0.566 18.97859 422 GLN A C 1
ATOM 2767 C C B GLN A 1 178 ? 20.28700 -10.98100 66.35900 0.434 20.00503 422 GLN A C 1
ATOM 2768 O O A GLN A 1 178 ? 20.17500 -11.83000 67.24600 0.566 19.94976 422 GLN A O 1
ATOM 2769 O O B GLN A 1 178 ? 20.14800 -11.78700 67.28500 0.434 20.37613 422 GLN A O 1
ATOM 2796 N N . ASN A 1 179 ? 19.32500 -10.74900 65.46500 1.000 20.56562 423 ASN A N 1
ATOM 2797 C CA . ASN A 1 179 ? 18.07600 -11.50100 65.46400 1.000 21.93421 423 ASN A CA 1
ATOM 2798 C C . ASN A 1 179 ? 17.97800 -12.45800 64.28300 1.000 21.32361 423 ASN A C 1
ATOM 2799 O O . ASN A 1 179 ? 16.90900 -13.02800 64.04200 1.000 23.24226 423 ASN A O 1
ATOM 2810 N N . GLY A 1 180 ? 19.07400 -12.66200 63.55600 1.000 18.64960 424 GLY A N 1
ATOM 2811 C CA . GLY A 1 180 ? 19.10500 -13.61100 62.46900 1.000 17.62053 424 GLY A CA 1
ATOM 2812 C C . GLY A 1 180 ? 18.71500 -13.06700 61.11000 1.000 17.23628 424 GLY A C 1
ATOM 2813 O O . GLY A 1 180 ? 18.68100 -13.83700 60.14800 1.000 17.63633 424 GLY A O 1
ATOM 2817 N N . THR A 1 181 ? 18.41800 -11.77400 60.99000 1.000 16.19931 425 THR A N 1
ATOM 2818 C CA . THR A 1 181 ? 18.07800 -11.21700 59.68700 1.000 15.69136 425 THR A CA 1
ATOM 2819 C C . THR A 1 181 ? 19.31800 -11.21600 58.79900 1.000 14.79651 425 THR A C 1
ATOM 2820 O O . THR A 1 181 ? 20.38500 -10.75200 59.21200 1.000 15.47291 425 THR A O 1
ATOM 2831 N N . VAL A 1 182 ? 19.16800 -11.68900 57.56400 1.000 14.25434 426 VAL A N 1
ATOM 2832 C CA . VAL A 1 182 ? 20.28200 -11.80100 56.62800 1.000 15.35184 426 VAL A CA 1
ATOM 2833 C C . VAL A 1 182 ? 20.21500 -10.63700 55.65200 1.000 14.80704 426 VAL A C 1
ATOM 2834 O O . VAL A 1 182 ? 19.15300 -10.35300 55.08700 1.000 15.55450 426 VAL A O 1
ATOM 2847 N N . THR A 1 183 ? 21.34600 -9.97000 55.44800 1.000 14.89652 427 THR A N 1
ATOM 2848 C CA . THR A 1 183 ? 21.50500 -8.99300 54.38300 1.000 17.14942 427 THR A CA 1
ATOM 2849 C C . THR A 1 183 ? 22.61100 -9.46900 53.45500 1.000 16.58094 427 THR A C 1
ATOM 2850 O O . THR A 1 183 ? 23.70600 -9.81500 53.91000 1.000 16.98362 427 THR A O 1
ATOM 2861 N N . ILE A 1 184 ? 22.31200 -9.50900 52.16200 1.000 15.40185 428 ILE A N 1
ATOM 2862 C CA . ILE A 1 184 ? 23.29900 -9.77100 51.12500 1.000 16.58883 428 ILE A CA 1
ATOM 2863 C C . ILE A 1 184 ? 23.55100 -8.44600 50.42900 1.000 17.05468 428 ILE A C 1
ATOM 2864 O O . ILE A 1 184 ? 22.63500 -7.87100 49.83300 1.000 18.48643 428 ILE A O 1
ATOM 2880 N N . THR A 1 185 ? 24.77200 -7.94100 50.53600 1.000 16.28616 429 THR A N 1
ATOM 2881 C CA . THR A 1 185 ? 25.14700 -6.69200 49.89200 1.000 18.33641 429 THR A CA 1
ATOM 2882 C C . THR A 1 185 ? 25.99700 -7.01300 48.67100 1.000 17.88899 429 THR A C 1
ATOM 2883 O O . THR A 1 185 ? 27.07900 -7.59800 48.79000 1.000 18.58381 429 THR A O 1
ATOM 2894 N N . TYR A 1 186 ? 25.48800 -6.65700 47.50300 1.000 17.68107 430 TYR A N 1
ATOM 2895 C CA . TYR A 1 186 ? 26.14800 -6.96800 46.24600 1.000 17.27839 430 TYR A CA 1
ATOM 2896 C C . TYR A 1 186 ? 27.21500 -5.93200 45.94100 1.000 17.72581 430 TYR A C 1
ATOM 2897 O O . TYR A 1 186 ? 27.26900 -4.87200 46.56800 1.000 17.62843 430 TYR A O 1
ATOM 2915 N N . PRO A 1 187 ? 28.10000 -6.22600 44.98700 1.000 17.70475 431 PRO A N 1
ATOM 2916 C CA . PRO A 1 187 ? 29.14500 -5.25300 44.63100 1.000 17.69686 431 PRO A CA 1
ATOM 2917 C C . PRO A 1 187 ? 28.63200 -3.87300 44.26800 1.000 18.05743 431 PRO A C 1
ATOM 2918 O O . PRO A 1 187 ? 29.33400 -2.88400 44.52200 1.000 18.41800 431 PRO A O 1
ATOM 2929 N N . ASP A 1 188 ? 27.44200 -3.76000 43.68400 1.000 17.58369 432 ASP A N 1
ATOM 2930 C CA . ASP A 1 188 ? 26.89600 -2.44700 43.36100 1.000 17.43367 432 ASP A CA 1
ATOM 2931 C C . ASP A 1 188 ? 26.20500 -1.80600 44.55400 1.000 17.23365 432 ASP A C 1
ATOM 2932 O O . ASP A 1 188 ? 25.59900 -0.73900 44.41500 1.000 18.09691 432 ASP A O 1
ATOM 2941 N N . LYS A 1 189 ? 26.29700 -2.44100 45.71800 1.000 18.31535 433 LYS A N 1
ATOM 2942 C CA . LYS A 1 189 ? 25.78100 -1.95400 46.99100 1.000 17.66264 433 LYS A CA 1
ATOM 2943 C C . LYS A 1 189 ? 24.26400 -2.01300 47.08700 1.000 18.78383 433 LYS A C 1
ATOM 2944 O O . LYS A 1 189 ? 23.69800 -1.51900 48.07400 1.000 20.29191 433 LYS A O 1
ATOM 2963 N N . SER A 1 190 ? 23.59100 -2.61200 46.10900 1.000 18.91279 434 SER A N 1
ATOM 2964 C CA . SER A 1 190 ? 22.21300 -3.02400 46.31900 1.000 17.58895 434 SER A CA 1
ATOM 2965 C C . SER A 1 190 ? 22.19200 -4.22100 47.26800 1.000 18.35746 434 SER A C 1
ATOM 2966 O O . SER A 1 190 ? 23.21100 -4.87600 47.50700 1.000 17.37577 434 SER A O 1
ATOM 2974 N N . THR A 1 191 ? 21.02100 -4.49100 47.83500 1.000 18.69961 435 THR A N 1
ATOM 2975 C CA . THR A 1 191 ? 20.90000 -5.52000 48.85200 1.000 19.28652 435 THR A CA 1
ATOM 2976 C C . THR A 1 191 ? 19.69000 -6.40400 48.59600 1.000 18.39168 435 THR A C 1
ATOM 2977 O O . THR A 1 191 ? 18.69400 -5.98300 47.99900 1.000 20.14978 435 THR A O 1
ATOM 2988 N N . ASP A 1 192 ? 19.82000 -7.64900 49.03800 1.000 18.75488 436 ASP A N 1
ATOM 2989 C CA . ASP A 1 192 ? 18.71300 -8.54800 49.30000 1.000 20.28401 436 ASP A CA 1
ATOM 2990 C C . ASP A 1 192 ? 18.69000 -8.81000 50.80000 1.000 19.36022 436 ASP A C 1
ATOM 2991 O O . ASP A 1 192 ? 19.73500 -8.84400 51.45300 1.000 20.98146 436 ASP A O 1
ATOM 3000 N N . THR A 1 193 ? 17.49600 -8.98000 51.34500 1.000 18.63645 437 THR A N 1
ATOM 3001 C CA . THR A 1 193 ? 17.33100 -9.36500 52.73400 1.000 19.57866 437 THR A CA 1
ATOM 3002 C C . THR A 1 193 ? 16.57600 -10.68300 52.78100 1.000 18.86279 437 THR A C 1
ATOM 3003 O O . THR A 1 193 ? 15.74200 -10.97100 51.91800 1.000 20.47088 437 THR A O 1
ATOM 3014 N N . ILE A 1 194 ? 16.90600 -11.49100 53.77900 1.000 16.06772 438 ILE A N 1
ATOM 3015 C CA . ILE A 1 194 ? 16.18700 -12.71900 54.07800 1.000 16.53356 438 ILE A CA 1
ATOM 3016 C C . ILE A 1 194 ? 15.70600 -12.60400 55.51900 1.000 16.68884 438 ILE A C 1
ATOM 3017 O O . ILE A 1 194 ? 16.52800 -12.51500 56.43700 1.000 16.29932 438 ILE A O 1
ATOM 3033 N N . PRO A 1 195 ? 14.39900 -12.59600 55.76900 1.000 16.64147 439 PRO A N 1
ATOM 3034 C CA . PRO A 1 195 ? 13.91800 -12.55500 57.15300 1.000 18.12323 439 PRO A CA 1
ATOM 3035 C C . PRO A 1 195 ? 14.43200 -13.73900 57.95400 1.000 16.65463 439 PRO A C 1
ATOM 3036 O O . PRO A 1 195 ? 14.60200 -14.84600 57.43700 1.000 17.96005 439 PRO A O 1
ATOM 3047 N N . ALA A 1 196 ? 14.65800 -13.49000 59.24300 1.000 19.26810 440 ALA A N 1
ATOM 3048 C CA . ALA A 1 196 ? 15.22900 -14.51300 60.10800 1.000 20.34454 440 ALA A CA 1
ATOM 3049 C C . ALA A 1 196 ? 14.40100 -15.79300 60.08800 1.000 22.21845 440 ALA A C 1
ATOM 3050 O O . ALA A 1 196 ? 14.95500 -16.89600 60.14500 1.000 21.06568 440 ALA A O 1
ATOM 3057 N N . ASN A 1 197 ? 13.07400 -15.66900 59.98600 1.000 27.50330 441 ASN A N 1
ATOM 3058 C CA . ASN A 1 197 ? 12.20300 -16.83800 60.07600 1.000 32.04858 441 ASN A CA 1
ATOM 3059 C C . ASN A 1 197 ? 12.49700 -17.87100 58.99800 1.000 28.05336 441 ASN A C 1
ATOM 3060 O O . ASN A 1 197 ? 12.11400 -19.03500 59.14800 1.000 30.98529 441 ASN A O 1
ATOM 3071 N N . ARG A 1 198 ? 13.17400 -17.48300 57.92600 1.000 24.34239 442 ARG A N 1
ATOM 3072 C CA . ARG A 1 198 ? 13.43500 -18.39000 56.82100 1.000 25.67413 442 ARG A CA 1
ATOM 3073 C C . ARG A 1 198 ? 14.76400 -19.11000 56.94500 1.000 25.49779 442 ARG A C 1
ATOM 3074 O O . ARG A 1 198 ? 15.02100 -20.04000 56.17200 1.000 29.25877 442 ARG A O 1
ATOM 3095 N N . VAL A 1 199 ? 15.59800 -18.71400 57.90300 1.000 20.99725 443 VAL A N 1
ATOM 3096 C CA . VAL A 1 199 ? 16.95000 -19.24800 58.01500 1.000 21.54732 443 VAL A CA 1
ATOM 3097 C C . VAL A 1 199 ? 17.29400 -19.71400 59.41300 1.000 19.97871 443 VAL A C 1
ATOM 3098 O O . VAL A 1 199 ? 18.25100 -20.48700 59.57200 1.000 20.94198 443 VAL A O 1
ATOM 3111 N N . VAL A 1 200 ? 16.57000 -19.29200 60.44400 1.000 18.98912 444 VAL A N 1
ATOM 3112 C CA . VAL A 1 200 ? 16.95500 -19.55100 61.82400 1.000 19.65499 444 VAL A CA 1
ATOM 3113 C C . VAL A 1 200 ? 15.75400 -20.07800 62.59400 1.000 20.82355 444 VAL A C 1
ATOM 3114 O O . VAL A 1 200 ? 14.62100 -19.62500 62.39300 1.000 22.09475 444 VAL A O 1
ATOM 3127 N N . LYS A 1 201 ? 16.01400 -21.02900 63.49000 1.000 20.03398 445 LYS A N 1
ATOM 3128 C CA . LYS A 1 201 ? 15.04000 -21.51600 64.45300 1.000 20.92883 445 LYS A CA 1
ATOM 3129 C C . LYS A 1 201 ? 15.75500 -21.66800 65.78700 1.000 20.10767 445 LYS A C 1
ATOM 3130 O O . LYS A 1 201 ? 16.98400 -21.71400 65.84300 1.000 20.90777 445 LYS A O 1
ATOM 3149 N N . ASP A 1 202 ? 14.98600 -21.74900 66.86600 1.000 21.99211 446 ASP A N 1
ATOM 3150 C CA . ASP A 1 202 ? 15.53500 -22.14800 68.15700 1.000 20.77091 446 ASP A CA 1
ATOM 3151 C C . ASP A 1 202 ? 14.62700 -23.21200 68.75900 1.000 21.12885 446 ASP A C 1
ATOM 3152 O O . ASP A 1 202 ? 13.60700 -23.59500 68.17600 1.000 22.11581 446 ASP A O 1
ATOM 3161 N N . LEU A 1 203 ? 15.03300 -23.72400 69.91600 1.000 20.28401 447 LEU A N 1
ATOM 3162 C CA . LEU A 1 203 ? 14.28000 -24.74200 70.63400 1.000 20.71564 447 LEU A CA 1
ATOM 3163 C C . LEU A 1 203 ? 13.76200 -24.21200 71.96500 1.000 20.02345 447 LEU A C 1
ATOM 3164 O O . LEU A 1 203 ? 13.63400 -24.96600 72.93100 1.000 20.81039 447 LEU A O 1
ATOM 3180 N N . GLN A 1 204 ? 13.45900 -22.91300 72.02600 1.000 20.99462 448 GLN A N 1
ATOM 3181 C CA . GLN A 1 204 ? 13.00300 -22.31200 73.27400 1.000 22.30004 448 GLN A CA 1
ATOM 3182 C C . GLN A 1 204 ? 11.58700 -22.73300 73.64600 1.000 23.87128 448 GLN A C 1
ATOM 3183 O O . GLN A 1 204 ? 11.24400 -22.71100 74.83300 1.000 26.30315 448 GLN A O 1
ATOM 3197 N N . ILE A 1 205 ? 10.76500 -23.12500 72.67700 1.000 25.86889 449 ILE A N 1
ATOM 3198 C CA . ILE A 1 205 ? 9.37800 -23.48300 72.95900 1.000 30.05887 449 ILE A CA 1
ATOM 3199 C C . ILE A 1 205 ? 9.22500 -24.99500 73.05400 1.000 33.91196 449 ILE A C 1
ATOM 3200 O O . ILE A 1 205 ? 9.53200 -25.72500 72.11100 1.000 35.34634 449 ILE A O 1
#

Solvent-accessible surface area: 11024 Å² total; per-residue (Å²): 90,119,49,0,0,71,9,118,14,23,107,6,22,0,41,38,36,27,67,18,94,65,79,0,45,0,31,10,106,65,10,34,0,63,110,13,6,0,6,6,63,102,64,42,92,144,23,71,130,22,26,18,114,31,8,100,69,56,22,151,84,71,35,145,100,42,9,0,46,122,168,107,40,5,123,0,81,0,48,6,118,4,48,94,128,30,127,47,82,105,74,8,111,60,32,24,3,1,8,0,51,7,69,95,48,51,22,11,101,66,72,103,70,69,130,82,56,16,55,7,24,0,29,1,31,2,75,17,3,19,100,89,29,133,16,35,61,96,20,80,22,130,9,108,51,68,81,89,6,56,103,84,34,85,111,45,0,13,64,26,0,80,83,33,3,118,95,3,13,123,105,3,126,24,79,10,44,99,75,0,44,0,39,0,32,2,38,12,137,18,64,24,87,1,49,19,114,118,1,4,100,28,148,108,214

Radius of gyration: 23.56 Å; Cα contacts (8 Å, |Δi|>4): 480; chains: 1; bounding box: 28×36×76 Å

Sequence (205 aa):
DTEAPQVKSGDYVVYRGESSFEYYAEEITDNSGQVNRVVIRNVEEGGANNSTYLSPNWVKYSTENLGRPGNATVQQNPLRTRIFGEVPLNEIVNEKSYYTRYIVAWDPSGNATQMVDNANNRNGLERFVLTVKSQNEKYDPAEPSVTYVNNLSNLSTSEREAVAAAVRAANPNIPPTAKITVSQQNGTVTITYPDKSTDTIPANRVVKDLQI

GO terms:
  GO:0090604 surface biofilm formation (P, IMP)
  GO:0098785 biofilm matrix assembly (P, IMP)

InterPro domains:
  IPR019931 LPXTG cell wall anchor motif [PF00746] (2140-2174)
  IPR019931 LPXTG cell wall anchor motif [PS50847] (2144-2178)
  IPR022263 KxYKxGKxW signal peptide [PF19258] (14-48)
  IPR022263 KxYKxGKxW signal peptide [TIGR03715] (17-38)
  IPR026465 Serine-rich repeat adhesion glycoprotein, N-terminal domain [TIGR04224] (36-83)
  IPR044024 Atypical Rib domain [PF18938] (378-446)
  IPR046785 SrpA-like, SigLec-like domain [PF20164] (245-360)

B-factor: mean 24.52, std 9.05, range [11.76, 71.49]

Foldseek 3Di:
DLQAKKKFFDAAEDEAQDKGKGKMFIAHPQLAWADKAKAAPDDDDPDRHHDPPFWDKDWPPHPDHNCDHPVHTTMMMIIGHHHLPQDADPPQKGKMFMWIQGPVGRIDDDDPDCVCDRMRIHIYHYHYHCVVDDQDLQAEQEAADLQAGDPVSQVVLQVRSCVRCVPADPPFDWGADRNGKIWTQHPSRDIDIDGRVSYYDYDPD

Nearest PDB structures (foldseek):
  8st6-assembly1_A  TM=1.005E+00  e=6.910E-43  Streptococcus gordonii str. Challis substr. CH1
  7kmj-assembly1_A  TM=9.925E-01  e=1.075E-41  Streptococcus gordonii str. Challis
  6x3k-assembly1_A  TM=9.887E-01  e=8.370E-40  Streptococcus gordonii str. Challis
  6eff-assembly1_A  TM=8.883E-01  e=1.213E-36  Streptococcus mitis
  6efi-assembly1_A  TM=8.908E-01  e=1.841E-36  Streptococcus sanguinis SK678